Protein AF-A0A934S5J1-F1 (afdb_monomer_lite)

Secondary structure (DSSP, 8-state):
--SSSHHHHHTTSS------EEEEEES--TTTS-----BB-TTS-B-SS-EEEEEEESSSS---S-B------TT-EEEEEETTEEEEEEEEE-SS--B--TTSB-TTSSSB--SSB--EEEEEEETSTT--TT-EEEEEEE-TTS-EEEEE--TT-B---TT-EEE--GGGSSSPPPB---S--BPPP--HHHHHHHHHHHHHHHHTT-

Radius of gyration: 23.08 Å; chains: 1; bounding box: 37×78×77 Å

Structure (mmCIF, N/CA/C/O backbone):
data_AF-A0A934S5J1-F1
#
_entry.id   AF-A0A934S5J1-F1
#
loop_
_atom_site.group_PDB
_atom_site.id
_atom_site.type_symbol
_atom_site.label_atom_id
_atom_site.label_alt_id
_atom_site.label_comp_id
_atom_site.label_asym_id
_atom_site.label_entity_id
_atom_site.label_seq_id
_atom_site.pdbx_PDB_ins_code
_atom_site.Cartn_x
_atom_site.Cartn_y
_atom_site.Cartn_z
_atom_site.occupancy
_atom_site.B_iso_or_equiv
_atom_site.auth_seq_id
_atom_site.auth_comp_id
_atom_site.auth_asym_id
_atom_site.auth_atom_id
_atom_site.pdbx_PDB_model_num
ATOM 1 N N . MET A 1 1 ? -9.359 -23.305 60.247 1.00 50.34 1 MET A N 1
ATOM 2 C CA . MET A 1 1 ? -8.296 -23.053 59.244 1.00 50.34 1 MET A CA 1
ATOM 3 C C . MET A 1 1 ? -8.802 -23.242 57.798 1.00 50.34 1 MET A C 1
ATOM 5 O O . MET A 1 1 ? -8.329 -24.129 57.112 1.00 50.34 1 MET A O 1
ATOM 9 N N . LYS A 1 2 ? -9.766 -22.441 57.306 1.00 51.28 2 LYS A N 1
ATOM 10 C CA . LYS A 1 2 ? -10.304 -22.569 55.920 1.00 51.28 2 LYS A CA 1
ATOM 11 C C . LYS A 1 2 ? -10.431 -21.243 55.140 1.00 51.28 2 LYS A C 1
ATOM 13 O O . LYS A 1 2 ? -10.826 -21.250 53.987 1.00 51.28 2 LYS A O 1
ATOM 18 N N . LYS A 1 3 ? -10.079 -20.099 55.745 1.00 50.88 3 LYS A N 1
ATOM 19 C CA . LYS A 1 3 ? -10.316 -18.755 55.171 1.00 50.88 3 LYS A CA 1
ATOM 20 C C . LYS A 1 3 ? -9.139 -18.154 54.383 1.00 50.88 3 LYS A C 1
ATOM 22 O O . LYS A 1 3 ? -9.300 -17.090 53.808 1.00 50.88 3 LYS A O 1
ATOM 27 N N . LYS A 1 4 ? -7.969 -18.805 54.345 1.00 50.03 4 LYS A N 1
ATOM 28 C CA . LYS A 1 4 ? -6.756 -18.245 53.711 1.00 50.03 4 LYS A CA 1
ATOM 29 C C . LYS A 1 4 ? -6.524 -18.677 52.254 1.00 50.03 4 LYS A C 1
ATOM 31 O O . LYS A 1 4 ? -5.615 -18.155 51.631 1.00 50.03 4 LYS A O 1
ATOM 36 N N . ILE A 1 5 ? -7.335 -19.590 51.711 1.00 53.53 5 ILE A N 1
ATOM 37 C CA . ILE A 1 5 ? -7.133 -20.149 50.357 1.00 53.53 5 ILE A CA 1
ATOM 38 C C . ILE A 1 5 ? -7.831 -19.310 49.269 1.00 53.53 5 ILE A C 1
ATOM 40 O O . ILE A 1 5 ? -7.386 -19.286 48.132 1.00 53.53 5 ILE A O 1
ATOM 44 N N . ILE A 1 6 ? -8.877 -18.549 49.609 1.00 51.78 6 ILE A N 1
ATOM 45 C CA . ILE A 1 6 ? -9.635 -17.764 48.615 1.00 51.78 6 ILE A CA 1
ATOM 46 C C . ILE A 1 6 ? -8.881 -16.486 48.197 1.00 51.78 6 ILE A C 1
ATOM 48 O O . ILE A 1 6 ? -9.048 -16.007 47.082 1.00 51.78 6 ILE A O 1
ATOM 52 N N . LEU A 1 7 ? -7.989 -15.961 49.047 1.00 47.75 7 LEU A N 1
ATOM 53 C CA . LEU A 1 7 ? -7.281 -14.708 48.767 1.00 47.75 7 LEU A CA 1
ATOM 54 C C . LEU A 1 7 ? -6.117 -14.869 47.768 1.00 47.75 7 LEU A C 1
ATOM 56 O O . LEU A 1 7 ? -5.743 -13.891 47.132 1.00 47.75 7 LEU A O 1
ATOM 60 N N . SER A 1 8 ? -5.567 -16.079 47.581 1.00 50.00 8 SER A N 1
ATOM 61 C CA . SER A 1 8 ? -4.487 -16.303 46.603 1.00 50.00 8 SER A CA 1
ATOM 62 C C . SER A 1 8 ? -4.989 -16.572 45.181 1.00 50.00 8 SER A C 1
ATOM 64 O O . SER A 1 8 ? -4.209 -16.436 44.248 1.00 50.00 8 SER A O 1
ATOM 66 N N . LEU A 1 9 ? -6.268 -16.927 44.994 1.00 47.25 9 LEU A N 1
ATOM 67 C CA . LEU A 1 9 ? -6.835 -17.167 43.659 1.00 47.25 9 LEU A CA 1
ATOM 68 C C . LEU A 1 9 ? -7.219 -15.857 42.945 1.00 47.25 9 LEU A C 1
ATOM 70 O O . LEU A 1 9 ? -7.180 -15.785 41.724 1.00 47.25 9 LEU A O 1
ATOM 74 N N . VAL A 1 10 ? -7.547 -14.806 43.704 1.00 50.59 10 VAL A N 1
ATOM 75 C CA . VAL A 1 10 ? -7.923 -13.485 43.161 1.00 50.59 10 VAL A CA 1
ATOM 76 C C . VAL A 1 10 ? -6.692 -12.661 42.753 1.00 50.59 10 VAL A C 1
ATOM 78 O O . VAL A 1 10 ? -6.770 -11.856 41.834 1.00 50.59 10 VAL A O 1
ATOM 81 N N . ALA A 1 11 ? -5.529 -12.905 43.366 1.00 49.88 11 ALA A N 1
ATOM 82 C CA . ALA A 1 11 ? -4.275 -12.231 43.014 1.00 49.88 11 ALA A CA 1
ATOM 83 C C . ALA A 1 11 ? -3.593 -12.790 41.744 1.00 49.88 11 ALA A C 1
ATOM 85 O O . ALA A 1 11 ? -2.650 -12.180 41.253 1.00 49.88 11 ALA A O 1
ATOM 86 N N . ALA A 1 12 ? -4.065 -13.923 41.207 1.00 49.38 12 ALA A N 1
ATOM 87 C CA . ALA A 1 12 ? -3.534 -14.543 39.988 1.00 49.38 12 ALA A CA 1
ATOM 88 C C . ALA A 1 12 ? -4.304 -14.155 38.707 1.00 49.38 12 ALA A C 1
ATOM 90 O O . ALA A 1 12 ? -3.947 -14.601 37.624 1.00 49.38 12 ALA A O 1
ATOM 91 N N . PHE A 1 13 ? -5.349 -13.325 38.820 1.00 52.38 13 PHE A N 1
ATOM 92 C CA . PHE A 1 13 ? -6.134 -12.818 37.682 1.00 52.38 13 PHE A CA 1
ATOM 93 C C . PHE A 1 13 ? -5.631 -11.474 37.126 1.00 52.38 13 PHE A C 1
ATOM 95 O O . PHE A 1 13 ? -6.240 -10.913 36.219 1.00 52.38 13 PHE A O 1
ATOM 102 N N . GLY A 1 14 ? -4.541 -10.929 37.669 1.00 55.97 14 GLY A N 1
ATOM 103 C CA . GLY A 1 14 ? -3.958 -9.679 37.191 1.00 55.97 14 GLY A CA 1
ATOM 104 C C . GLY A 1 14 ? -2.874 -9.946 36.155 1.00 55.97 14 GLY A C 1
ATOM 105 O O . GLY A 1 14 ? -1.939 -10.679 36.454 1.00 55.97 14 GLY A O 1
ATOM 106 N N . PHE A 1 15 ? -2.973 -9.289 34.998 1.00 55.69 15 PHE A N 1
ATOM 107 C CA . PHE A 1 15 ? -1.954 -9.188 33.938 1.00 55.69 15 PHE A CA 1
ATOM 108 C C . PHE A 1 15 ? -1.928 -10.285 32.861 1.00 55.69 15 PHE A C 1
ATOM 110 O O . PHE A 1 15 ? -0.862 -10.630 32.358 1.00 55.69 15 PHE A O 1
ATOM 117 N N . ALA A 1 16 ? -3.089 -10.770 32.414 1.00 56.66 16 ALA A N 1
ATOM 118 C CA . ALA A 1 16 ? -3.178 -11.224 31.025 1.00 56.66 16 ALA A CA 1
ATOM 119 C C . ALA A 1 16 ? -3.209 -9.974 30.127 1.00 56.66 16 ALA A C 1
ATOM 121 O O . ALA A 1 16 ? -4.268 -9.379 29.930 1.00 56.66 16 ALA A O 1
ATOM 122 N N . SER A 1 17 ? -2.045 -9.517 29.663 1.00 63.25 17 SER A N 1
ATOM 123 C CA . SER A 1 17 ? -1.995 -8.549 28.562 1.00 63.25 17 SER A CA 1
ATOM 124 C C . SER A 1 17 ? -2.550 -9.224 27.304 1.00 63.25 17 SER A C 1
ATOM 126 O O . SER A 1 17 ? -2.235 -10.399 27.090 1.00 63.25 17 SER A O 1
ATOM 128 N N . PRO A 1 18 ? -3.364 -8.539 26.480 1.00 63.06 18 PRO A N 1
ATOM 129 C CA . PRO A 1 18 ? -3.721 -9.075 25.174 1.00 63.06 18 PRO A CA 1
ATOM 130 C C . PRO A 1 18 ? -2.425 -9.301 24.386 1.00 63.06 18 PRO A C 1
ATOM 132 O O . PRO A 1 18 ? -1.618 -8.386 24.234 1.00 63.06 18 PRO A O 1
ATOM 135 N N . ALA A 1 19 ? -2.188 -10.543 23.967 1.00 68.50 19 ALA A N 1
ATOM 136 C CA . ALA A 1 19 ? -1.150 -10.841 22.996 1.00 68.50 19 ALA A CA 1
ATOM 137 C C . ALA A 1 19 ? -1.737 -10.497 21.628 1.00 68.50 19 ALA A C 1
ATOM 139 O O . ALA A 1 19 ? -2.669 -11.164 21.183 1.00 68.50 19 ALA A O 1
ATOM 140 N N . PHE A 1 20 ? -1.241 -9.426 21.016 1.00 77.69 20 PHE A N 1
ATOM 141 C CA . PHE A 1 20 ? -1.563 -9.127 19.630 1.00 77.69 20 PHE A CA 1
ATOM 142 C C . PHE A 1 20 ? -0.731 -10.037 18.738 1.00 77.69 20 PHE A C 1
ATOM 144 O O . PHE A 1 20 ? 0.457 -10.258 18.992 1.00 77.69 20 PHE A O 1
ATOM 151 N N . ALA A 1 21 ? -1.378 -10.608 17.734 1.00 83.44 21 ALA A N 1
ATOM 152 C CA . ALA A 1 21 ? -0.682 -11.368 16.720 1.00 83.44 21 ALA A CA 1
ATOM 153 C C . ALA A 1 21 ? -0.146 -10.415 15.662 1.00 83.44 21 ALA A C 1
ATOM 155 O O . ALA A 1 21 ? -0.826 -9.461 15.298 1.00 83.44 21 ALA A O 1
ATOM 156 N N . THR A 1 22 ? 1.040 -10.705 15.143 1.00 88.94 22 THR A N 1
ATOM 157 C CA . THR A 1 22 ? 1.545 -10.043 13.946 1.00 88.94 22 THR A CA 1
ATOM 158 C C . THR A 1 22 ? 1.461 -10.976 12.747 1.00 88.94 22 THR A C 1
ATOM 160 O O . THR A 1 22 ? 1.528 -12.204 12.890 1.00 88.94 22 THR A O 1
ATOM 163 N N . VAL A 1 23 ? 1.288 -10.394 11.564 1.00 92.00 23 VAL A N 1
ATOM 164 C CA . VAL A 1 23 ? 1.343 -11.101 10.282 1.00 92.00 23 VAL A CA 1
ATOM 165 C C . VAL A 1 23 ? 2.337 -10.426 9.350 1.00 92.00 23 VAL A C 1
ATOM 167 O O . VAL A 1 23 ? 2.586 -9.223 9.441 1.00 92.00 23 VAL A O 1
ATOM 170 N N . THR A 1 24 ? 2.899 -11.224 8.448 1.00 92.19 24 THR A N 1
ATOM 171 C CA . THR A 1 24 ? 3.760 -10.730 7.374 1.00 92.19 24 THR A CA 1
ATOM 172 C C . THR A 1 24 ? 3.064 -10.967 6.045 1.00 92.19 24 THR A C 1
ATOM 174 O O . THR A 1 24 ? 2.689 -12.100 5.737 1.00 92.19 24 THR A O 1
ATOM 177 N N . LEU A 1 25 ? 2.905 -9.904 5.262 1.00 92.56 25 LEU A N 1
ATOM 178 C CA . LEU A 1 25 ? 2.374 -9.947 3.904 1.00 92.56 25 LEU A CA 1
ATOM 179 C C . LEU A 1 25 ? 3.551 -9.799 2.943 1.00 92.56 25 LEU A C 1
ATOM 181 O O . LEU A 1 25 ? 4.171 -8.738 2.908 1.00 92.56 25 LEU A O 1
ATOM 185 N N . ASN A 1 26 ? 3.875 -10.840 2.184 1.00 90.00 26 ASN A N 1
ATOM 186 C CA . ASN A 1 26 ? 4.932 -10.784 1.180 1.00 90.00 26 ASN A CA 1
ATOM 187 C C . ASN A 1 26 ? 4.313 -10.504 -0.188 1.00 90.00 26 ASN A C 1
ATOM 189 O O . ASN A 1 26 ? 3.443 -11.242 -0.638 1.00 90.00 26 ASN A O 1
ATOM 193 N N . PHE A 1 27 ? 4.791 -9.471 -0.867 1.00 87.06 27 PHE A N 1
ATOM 194 C CA . PHE A 1 27 ? 4.461 -9.189 -2.266 1.00 87.06 27 PHE A CA 1
ATOM 195 C C . PHE A 1 27 ? 5.579 -9.647 -3.202 1.00 87.06 27 PHE A C 1
ATOM 197 O O . PHE A 1 27 ? 5.332 -9.896 -4.379 1.00 87.06 27 PHE A O 1
ATOM 204 N N . ASN A 1 28 ? 6.798 -9.810 -2.676 1.00 78.19 28 ASN A N 1
ATOM 205 C CA . ASN A 1 28 ? 7.902 -10.426 -3.387 1.00 78.19 28 ASN A CA 1
ATOM 206 C C . ASN A 1 28 ? 8.256 -11.807 -2.814 1.00 78.19 28 ASN A C 1
ATOM 208 O O . ASN A 1 28 ? 8.704 -11.948 -1.678 1.00 78.19 28 ASN A O 1
ATOM 212 N N . ASN A 1 29 ? 8.135 -12.851 -3.628 1.00 70.31 29 ASN A N 1
ATOM 213 C CA . ASN A 1 29 ? 8.699 -14.155 -3.308 1.00 70.31 29 ASN A CA 1
ATOM 214 C C . ASN A 1 29 ? 9.825 -14.480 -4.293 1.00 70.31 29 ASN A C 1
ATOM 216 O O . ASN A 1 29 ? 9.636 -15.137 -5.316 1.00 70.31 29 ASN A O 1
ATOM 220 N N . ALA A 1 30 ? 11.040 -14.046 -3.944 1.00 53.16 30 ALA A N 1
ATOM 221 C CA . ALA A 1 30 ? 12.235 -14.193 -4.778 1.00 53.16 30 ALA A CA 1
ATOM 222 C C . ALA A 1 30 ? 12.579 -15.653 -5.155 1.00 53.16 30 ALA A C 1
ATOM 224 O O . ALA A 1 30 ? 13.350 -15.875 -6.087 1.00 53.16 30 ALA A O 1
ATOM 225 N N . PHE A 1 31 ? 12.029 -16.654 -4.452 1.00 50.53 31 PHE A N 1
ATOM 226 C CA . PHE A 1 31 ? 12.234 -18.078 -4.748 1.00 50.53 31 PHE A CA 1
ATOM 227 C C . PHE A 1 31 ? 11.030 -18.751 -5.432 1.00 50.53 31 PHE A C 1
ATOM 229 O O . PHE A 1 31 ? 11.179 -19.875 -5.916 1.00 50.53 31 PHE A O 1
ATOM 236 N N . ALA A 1 32 ? 9.874 -18.081 -5.496 1.00 55.34 32 ALA A N 1
ATOM 237 C CA . ALA A 1 32 ? 8.678 -18.517 -6.229 1.00 55.34 32 ALA A CA 1
ATOM 238 C C . ALA A 1 32 ? 8.391 -17.677 -7.486 1.00 55.34 32 ALA A C 1
ATOM 240 O O . ALA A 1 32 ? 7.503 -18.023 -8.260 1.00 55.34 32 ALA A O 1
ATOM 241 N N . GLY A 1 33 ? 9.215 -16.662 -7.748 1.00 51.28 33 GLY A N 1
ATOM 242 C CA . GLY A 1 33 ? 9.284 -15.963 -9.023 1.00 51.28 33 GLY A CA 1
ATOM 243 C C . GLY A 1 33 ? 8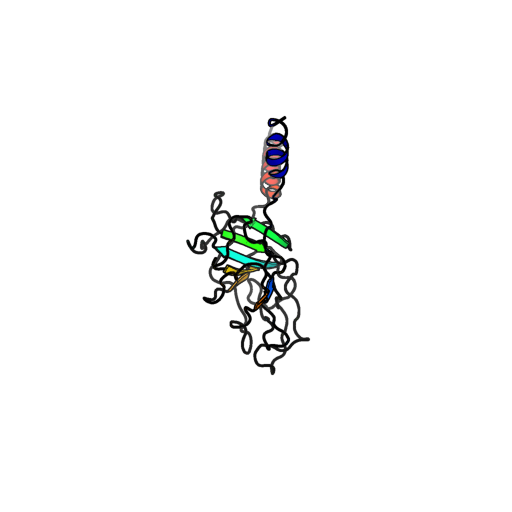.770 -14.544 -8.956 1.00 51.28 33 GLY A C 1
ATOM 244 O O . GLY A 1 33 ? 9.286 -13.725 -9.677 1.00 51.28 33 GLY A O 1
ATOM 245 N N . GLY A 1 34 ? 7.809 -14.174 -8.119 1.00 60.09 34 GLY A N 1
ATOM 246 C CA . GLY A 1 34 ? 7.279 -12.808 -8.171 1.00 60.09 34 GLY A CA 1
ATOM 247 C C . GLY A 1 34 ? 8.203 -11.803 -7.487 1.00 60.09 34 GLY A C 1
ATOM 248 O O . GLY A 1 34 ? 8.303 -11.821 -6.263 1.00 60.09 34 GLY A O 1
ATOM 249 N N . VAL A 1 35 ? 8.830 -10.884 -8.226 1.00 73.44 35 VAL A N 1
ATOM 250 C CA . VAL A 1 35 ? 9.110 -9.546 -7.684 1.00 73.44 35 VAL A CA 1
ATOM 251 C C . VAL A 1 35 ? 8.141 -8.561 -8.293 1.00 73.44 35 VAL A C 1
ATOM 253 O O . VAL A 1 35 ? 7.951 -8.528 -9.504 1.00 73.44 35 VAL A O 1
ATOM 256 N N . THR A 1 36 ? 7.524 -7.763 -7.435 1.00 83.75 36 THR A N 1
ATOM 257 C CA . THR A 1 36 ? 6.717 -6.631 -7.876 1.00 83.75 36 THR A CA 1
ATOM 258 C C . THR A 1 36 ? 7.643 -5.543 -8.402 1.00 83.75 36 THR A C 1
ATOM 260 O O . THR A 1 36 ? 8.671 -5.268 -7.773 1.00 83.75 36 THR A O 1
ATOM 263 N N . SER A 1 37 ? 7.275 -4.903 -9.500 1.00 88.19 37 SER A N 1
ATOM 264 C CA . SER A 1 37 ? 8.024 -3.798 -10.090 1.00 88.19 37 SER A CA 1
ATOM 265 C C . SER A 1 37 ? 7.049 -2.819 -10.756 1.00 88.19 37 SER A C 1
ATOM 267 O O . SER A 1 37 ? 5.828 -2.948 -10.653 1.00 88.19 37 SER A O 1
ATOM 269 N N . ASN A 1 38 ? 7.561 -1.795 -11.437 1.00 90.25 38 ASN A N 1
ATOM 270 C CA . ASN A 1 38 ? 6.762 -0.952 -12.327 1.00 90.25 38 ASN A CA 1
ATOM 271 C C . ASN A 1 38 ? 5.652 -0.126 -11.644 1.00 90.25 38 ASN A C 1
ATOM 273 O O . ASN A 1 38 ? 4.708 0.327 -12.307 1.00 90.25 38 ASN A O 1
ATOM 277 N N . PHE A 1 39 ? 5.783 0.147 -10.340 1.00 91.44 39 PHE A N 1
ATOM 278 C CA . PHE A 1 39 ? 4.973 1.162 -9.667 1.00 91.44 39 PHE A CA 1
ATOM 279 C C . PHE A 1 39 ? 5.410 2.544 -10.159 1.00 91.44 39 PHE A C 1
ATOM 281 O O . PHE A 1 39 ? 6.577 2.931 -10.048 1.00 91.44 39 PHE A O 1
ATOM 288 N N . ALA A 1 40 ? 4.464 3.275 -10.745 1.00 91.94 40 ALA A N 1
ATOM 289 C CA . ALA A 1 40 ? 4.714 4.569 -11.356 1.00 91.94 40 ALA A CA 1
ATOM 290 C C . ALA A 1 40 ? 4.164 5.728 -10.527 1.00 91.94 40 ALA A C 1
ATOM 292 O O . ALA A 1 40 ? 3.192 5.579 -9.788 1.00 91.94 40 ALA A O 1
ATOM 293 N N . ASP A 1 41 ? 4.784 6.894 -10.679 1.00 90.88 41 ASP A N 1
ATOM 294 C CA . ASP A 1 41 ? 4.298 8.148 -10.113 1.00 90.88 41 ASP A CA 1
ATOM 295 C C . ASP A 1 41 ? 2.973 8.602 -10.766 1.00 90.88 41 ASP A C 1
ATOM 297 O O . ASP A 1 41 ? 2.462 7.997 -11.716 1.00 90.88 41 ASP A O 1
ATOM 301 N N . ALA A 1 42 ? 2.412 9.716 -10.285 1.00 86.19 42 ALA A N 1
ATOM 302 C CA . ALA A 1 42 ? 1.173 10.279 -10.822 1.00 86.19 42 ALA A CA 1
ATOM 303 C C . ALA A 1 42 ? 1.269 10.704 -12.307 1.00 86.19 42 ALA A C 1
ATOM 305 O O . ALA A 1 42 ? 0.241 10.910 -12.957 1.00 86.19 42 ALA A O 1
ATOM 306 N N . SER A 1 43 ? 2.481 10.819 -12.867 1.00 87.31 43 SER A N 1
ATOM 307 C CA . SER A 1 43 ? 2.721 11.087 -14.290 1.00 87.31 43 SER A CA 1
ATOM 308 C C . SER A 1 43 ? 2.802 9.816 -15.148 1.00 87.31 43 SER A C 1
ATOM 310 O O . SER A 1 43 ? 2.857 9.909 -16.376 1.00 87.31 43 SER A O 1
ATOM 312 N N . GLY A 1 44 ? 2.776 8.634 -14.525 1.00 87.75 44 GLY A N 1
ATOM 313 C CA . GLY A 1 44 ? 2.948 7.346 -15.191 1.00 87.75 44 GLY A CA 1
ATOM 314 C C . GLY A 1 44 ? 4.412 6.964 -15.419 1.00 87.75 44 GLY A C 1
ATOM 315 O O . GLY A 1 44 ? 4.683 6.069 -16.219 1.00 87.75 44 GLY A O 1
ATOM 316 N N . THR A 1 45 ? 5.353 7.612 -14.727 1.00 91.00 45 THR A N 1
ATOM 317 C CA . THR A 1 45 ? 6.779 7.275 -14.787 1.00 91.00 45 THR A CA 1
ATOM 318 C C . THR A 1 45 ? 7.141 6.323 -13.650 1.00 91.00 45 THR A C 1
ATOM 320 O O . THR A 1 45 ? 6.998 6.660 -12.474 1.00 91.00 45 THR A O 1
ATOM 323 N N . VAL A 1 46 ? 7.623 5.124 -13.991 1.00 92.56 46 VAL A N 1
ATOM 324 C CA . VAL A 1 46 ? 8.142 4.157 -13.009 1.00 92.56 46 VAL A CA 1
ATOM 325 C C . VAL A 1 46 ? 9.299 4.785 -12.231 1.00 92.56 46 VAL A C 1
ATOM 327 O O . VAL A 1 46 ? 10.209 5.352 -12.838 1.00 92.56 46 VAL A O 1
ATOM 330 N N . SER A 1 47 ? 9.251 4.723 -10.898 1.00 91.50 47 SER A N 1
ATOM 331 C CA . SER A 1 47 ? 10.264 5.357 -10.049 1.00 91.50 47 SER A CA 1
ATOM 332 C C . SER A 1 47 ? 10.426 4.693 -8.680 1.00 91.50 47 SER A C 1
ATOM 334 O O . SER A 1 47 ? 9.516 4.072 -8.129 1.00 91.50 47 SER A O 1
ATOM 336 N N . ASN A 1 48 ? 11.626 4.853 -8.120 1.00 93.56 48 ASN A N 1
ATOM 337 C CA . ASN A 1 48 ? 11.950 4.473 -6.747 1.00 93.56 48 ASN A CA 1
ATOM 338 C C . ASN A 1 48 ? 11.705 5.628 -5.774 1.00 93.56 48 ASN A C 1
ATOM 340 O O . ASN A 1 48 ? 11.655 6.793 -6.169 1.00 93.56 48 ASN A O 1
ATOM 344 N N . GLY A 1 49 ? 11.655 5.309 -4.481 1.00 94.25 49 GLY A N 1
ATOM 345 C CA . GLY A 1 49 ? 11.485 6.297 -3.419 1.00 94.25 49 GLY A CA 1
ATOM 346 C C . GLY A 1 49 ? 10.039 6.751 -3.226 1.00 94.25 49 GLY A C 1
ATOM 347 O O . GLY A 1 49 ? 9.810 7.755 -2.555 1.00 94.25 49 GLY A O 1
ATOM 348 N N . LEU A 1 50 ? 9.075 6.026 -3.793 1.00 94.25 50 LEU A N 1
ATOM 349 C CA . LEU A 1 50 ? 7.656 6.272 -3.580 1.00 94.25 50 LEU A CA 1
ATOM 350 C C . LEU A 1 50 ? 7.243 5.719 -2.215 1.00 94.25 50 LEU A C 1
ATOM 352 O O . LEU A 1 50 ? 7.653 4.618 -1.833 1.00 94.25 50 LEU A O 1
ATOM 356 N N . TYR A 1 51 ? 6.409 6.464 -1.491 1.00 95.62 51 TYR A N 1
ATOM 357 C CA . TYR A 1 51 ? 5.739 5.912 -0.316 1.00 95.62 51 TYR A CA 1
ATOM 358 C C . TYR A 1 51 ? 4.716 4.886 -0.777 1.00 95.62 51 TYR A C 1
ATOM 360 O O . TYR A 1 51 ? 3.983 5.123 -1.735 1.00 95.62 51 TYR A O 1
ATOM 368 N N . TRP A 1 52 ? 4.630 3.764 -0.076 1.00 95.44 52 TRP A N 1
ATOM 369 C CA . TRP A 1 52 ? 3.644 2.737 -0.370 1.00 95.44 52 TRP A CA 1
ATOM 370 C C . TRP A 1 52 ? 3.167 2.062 0.911 1.00 95.44 52 TRP A C 1
ATOM 372 O O . TRP A 1 52 ? 3.773 2.188 1.977 1.00 95.44 52 TRP A O 1
ATOM 382 N N . GLY A 1 53 ? 2.049 1.365 0.808 1.00 96.31 53 GLY A N 1
ATOM 383 C CA . GLY A 1 53 ? 1.452 0.642 1.912 1.00 96.31 53 GLY A CA 1
ATOM 384 C C . GLY A 1 53 ? 0.204 -0.099 1.474 1.00 96.31 53 GLY A C 1
ATOM 385 O O . GLY A 1 53 ? -0.029 -0.298 0.279 1.00 96.31 53 GLY A O 1
ATOM 386 N N . ILE A 1 54 ? -0.621 -0.466 2.445 1.00 97.00 54 ILE A N 1
ATOM 387 C CA . ILE A 1 54 ? -1.940 -1.046 2.202 1.00 97.00 54 ILE A CA 1
ATOM 388 C C . ILE A 1 54 ? -3.029 -0.219 2.870 1.00 97.00 54 ILE A C 1
ATOM 390 O O . ILE A 1 54 ? -2.824 0.351 3.937 1.00 97.00 54 ILE A O 1
ATOM 394 N N . ILE A 1 55 ? -4.204 -0.189 2.253 1.00 96.94 55 ILE A N 1
ATOM 395 C CA . ILE A 1 55 ? -5.439 0.253 2.896 1.00 96.94 55 ILE A CA 1
ATOM 396 C C . ILE A 1 55 ? -6.246 -0.994 3.229 1.00 96.94 55 ILE A C 1
ATOM 398 O O . ILE A 1 55 ? -6.533 -1.781 2.331 1.00 96.94 55 ILE A O 1
ATOM 402 N N . ILE A 1 56 ? -6.592 -1.161 4.499 1.00 97.56 56 ILE A N 1
ATOM 403 C CA . ILE A 1 56 ? -7.375 -2.278 5.026 1.00 97.56 56 ILE A CA 1
ATOM 404 C C . ILE A 1 56 ? -8.802 -1.790 5.272 1.00 97.56 56 ILE A C 1
ATOM 406 O O . ILE A 1 56 ? -8.996 -0.785 5.955 1.00 97.56 56 ILE A O 1
ATOM 410 N N . ASP A 1 57 ? -9.779 -2.512 4.734 1.00 96.75 57 ASP A N 1
ATOM 411 C CA . ASP A 1 57 ? -11.207 -2.324 4.993 1.00 96.75 57 ASP A CA 1
ATOM 412 C C . ASP A 1 57 ? -11.644 -3.247 6.136 1.00 96.75 57 ASP A C 1
ATOM 414 O O . ASP A 1 57 ? -11.832 -4.449 5.939 1.00 96.75 57 ASP A O 1
ATOM 418 N N . THR A 1 58 ? -11.768 -2.676 7.337 1.00 96.50 58 THR A N 1
ATOM 419 C CA . THR A 1 58 ? -11.992 -3.443 8.579 1.00 96.50 58 THR A CA 1
ATOM 420 C C . THR A 1 58 ? -13.456 -3.795 8.847 1.00 96.50 58 THR A C 1
ATOM 422 O O . THR A 1 58 ? -13.752 -4.563 9.762 1.00 96.50 58 THR A O 1
ATOM 425 N N . ASP A 1 59 ? -14.404 -3.238 8.085 1.00 94.38 59 ASP A N 1
ATOM 426 C CA . ASP A 1 59 ? -15.836 -3.519 8.254 1.00 94.38 59 ASP A CA 1
ATOM 427 C C . ASP A 1 59 ? -16.519 -4.069 6.994 1.00 94.38 59 ASP A C 1
ATOM 429 O O . ASP A 1 59 ? -17.712 -4.391 7.028 1.00 94.38 59 ASP A O 1
ATOM 433 N N . GLY A 1 60 ? -15.766 -4.226 5.902 1.00 91.75 60 GLY A N 1
ATOM 434 C CA . GLY A 1 60 ? -16.255 -4.747 4.629 1.00 91.75 60 GLY A CA 1
ATOM 435 C C . GLY A 1 60 ? -17.158 -3.761 3.886 1.00 91.75 60 GLY A C 1
ATOM 436 O O . GLY A 1 60 ? -17.975 -4.180 3.059 1.00 91.75 60 GLY A O 1
ATOM 437 N N . SER A 1 61 ? -17.084 -2.466 4.211 1.00 91.38 61 SER A N 1
ATOM 438 C CA . SER A 1 61 ? -17.898 -1.423 3.573 1.00 91.38 61 SER A CA 1
ATOM 439 C C . SER A 1 61 ? -17.340 -0.961 2.222 1.00 91.38 61 SER A C 1
ATOM 441 O O . SER A 1 61 ? -18.041 -0.288 1.456 1.00 91.38 61 SER A O 1
ATOM 443 N N . GLY A 1 62 ? -16.120 -1.380 1.896 1.00 91.19 62 GLY A N 1
ATOM 444 C CA . GLY A 1 62 ? -15.350 -0.974 0.737 1.00 91.19 62 GLY A CA 1
ATOM 445 C C . GLY A 1 62 ? -14.552 0.310 0.971 1.00 91.19 62 GLY A C 1
ATOM 446 O O . GLY A 1 62 ? -14.750 1.070 1.920 1.00 91.19 62 GLY A O 1
ATOM 447 N N . LEU A 1 63 ? -13.648 0.592 0.033 1.00 92.31 63 LEU A N 1
ATOM 448 C CA . LEU A 1 63 ? -12.854 1.815 0.064 1.00 92.31 63 LEU A CA 1
ATOM 449 C C . LEU A 1 63 ? -13.688 3.023 -0.379 1.00 92.31 63 LEU A C 1
ATOM 451 O O . LEU A 1 63 ? -14.381 2.985 -1.400 1.00 92.31 63 LEU A O 1
ATOM 455 N N . SER A 1 64 ? -13.565 4.133 0.350 1.00 90.69 64 SER A N 1
ATOM 456 C CA . SER A 1 64 ? -14.079 5.426 -0.109 1.00 90.69 64 SER A CA 1
ATOM 457 C C . SER A 1 64 ? -13.306 5.881 -1.341 1.00 90.69 64 SER A C 1
ATOM 459 O O . SER A 1 64 ? -12.088 5.771 -1.371 1.00 90.69 64 SER A O 1
ATOM 461 N N . THR A 1 65 ? -13.974 6.496 -2.317 1.00 88.12 65 THR A N 1
ATOM 462 C CA . THR A 1 65 ? -13.299 7.109 -3.475 1.00 88.12 65 THR A CA 1
ATOM 463 C C . THR A 1 65 ? -12.438 8.314 -3.095 1.00 88.12 65 THR A C 1
ATOM 465 O O . THR A 1 65 ? -11.653 8.802 -3.909 1.00 88.12 65 THR A O 1
ATOM 468 N N . THR A 1 66 ? -12.623 8.862 -1.892 1.00 91.00 66 THR A N 1
ATOM 469 C CA . THR A 1 66 ? -11.906 10.049 -1.427 1.00 91.00 66 THR A CA 1
ATOM 470 C C . THR A 1 66 ? -11.638 9.986 0.071 1.00 91.00 66 THR A C 1
ATOM 472 O O . THR A 1 66 ? -12.556 9.781 0.871 1.00 91.00 66 THR A O 1
ATOM 475 N N . TYR A 1 67 ? -10.385 10.234 0.435 1.00 93.94 67 TYR A N 1
ATOM 476 C CA . TYR A 1 67 ? -9.934 10.411 1.810 1.00 93.94 67 TYR A CA 1
ATOM 477 C C . TYR A 1 67 ? -9.391 11.820 2.012 1.00 93.94 67 TYR A C 1
ATOM 479 O O . TYR A 1 67 ? -8.973 12.490 1.063 1.00 93.94 67 TYR A O 1
ATOM 487 N N . ASP A 1 68 ? -9.401 12.279 3.256 1.00 92.88 68 ASP A N 1
ATOM 488 C CA . ASP A 1 68 ? -8.660 13.472 3.634 1.00 92.88 68 ASP A CA 1
ATOM 489 C C . ASP A 1 68 ? -7.153 13.221 3.471 1.00 92.88 68 ASP A C 1
ATOM 491 O O . ASP A 1 68 ? -6.683 12.089 3.347 1.00 92.88 68 ASP A O 1
ATOM 495 N N . SER A 1 69 ? -6.387 14.303 3.444 1.00 91.50 69 SER A N 1
ATOM 496 C CA . SER A 1 69 ? -4.932 14.250 3.371 1.00 91.50 69 SER A CA 1
ATOM 497 C C . SER A 1 69 ? -4.315 13.496 4.551 1.00 91.50 69 SER A C 1
ATOM 499 O O . SER A 1 69 ? -4.748 13.694 5.689 1.00 91.50 69 SER A O 1
ATOM 501 N N . VAL A 1 70 ? -3.250 12.736 4.298 1.00 91.44 70 VAL A N 1
ATOM 502 C CA . VAL A 1 70 ? -2.490 12.014 5.327 1.00 91.44 70 VAL A CA 1
ATOM 503 C C . VAL A 1 70 ? -1.022 12.427 5.273 1.00 91.44 70 VAL A C 1
ATOM 505 O O . VAL A 1 70 ? -0.457 12.562 4.190 1.00 91.44 70 VAL A O 1
ATOM 508 N N . ASP A 1 71 ? -0.402 12.602 6.439 1.00 91.31 71 ASP A N 1
ATOM 509 C CA . ASP A 1 71 ? 1.044 12.789 6.538 1.00 91.31 71 ASP A CA 1
ATOM 510 C C . ASP A 1 71 ? 1.751 11.452 6.276 1.00 91.31 71 ASP A C 1
ATOM 512 O O . ASP A 1 71 ? 1.581 10.484 7.021 1.00 91.31 71 ASP A O 1
ATOM 516 N N . LEU A 1 72 ? 2.557 11.392 5.217 1.00 93.44 72 LEU A N 1
ATOM 517 C CA . LEU A 1 72 ? 3.254 10.170 4.827 1.00 93.44 72 LEU A CA 1
ATOM 518 C C . LEU A 1 72 ? 4.531 10.001 5.648 1.00 93.44 72 LEU A C 1
ATOM 520 O O . LEU A 1 72 ? 5.500 10.741 5.489 1.00 93.44 72 LEU A O 1
ATOM 524 N N . THR A 1 73 ? 4.524 9.018 6.544 1.00 94.50 73 THR A N 1
ATOM 525 C CA . THR A 1 73 ? 5.694 8.596 7.317 1.00 94.50 73 THR A CA 1
ATOM 526 C C . THR A 1 73 ? 5.825 7.085 7.199 1.00 94.50 73 THR A C 1
ATOM 528 O O . THR A 1 73 ? 4.878 6.359 7.472 1.00 94.50 73 THR A O 1
ATOM 531 N N . ALA A 1 74 ? 6.985 6.595 6.770 1.00 93.50 74 ALA A N 1
ATOM 532 C CA . ALA A 1 74 ? 7.195 5.160 6.607 1.00 93.50 74 ALA A CA 1
ATOM 533 C C . ALA A 1 74 ? 7.014 4.416 7.946 1.00 93.50 74 ALA A C 1
ATOM 535 O O . ALA A 1 74 ? 7.473 4.888 8.990 1.00 93.50 74 ALA A O 1
ATOM 536 N N . GLY A 1 75 ? 6.354 3.258 7.907 1.00 92.75 75 GLY A N 1
ATOM 537 C CA . GLY A 1 75 ? 6.110 2.406 9.073 1.00 92.75 75 GLY A CA 1
ATOM 538 C C . GLY A 1 75 ? 5.028 2.914 10.029 1.00 92.75 75 GLY A C 1
ATOM 539 O O . GLY A 1 75 ? 5.042 2.531 11.198 1.00 92.75 75 GLY A O 1
ATOM 540 N N . THR A 1 76 ? 4.133 3.805 9.589 1.00 93.81 76 THR A N 1
ATOM 541 C CA . THR A 1 76 ? 3.016 4.289 10.414 1.00 93.81 76 THR A CA 1
ATOM 542 C C . THR A 1 76 ? 1.674 3.708 9.994 1.00 93.81 76 THR A C 1
ATOM 544 O O . THR A 1 76 ? 1.444 3.368 8.835 1.00 93.81 76 THR A O 1
ATOM 547 N N . GLU A 1 77 ? 0.756 3.658 10.957 1.00 95.25 77 GLU A N 1
ATOM 548 C CA . GLU A 1 77 ? -0.637 3.274 10.752 1.00 95.25 77 GLU A CA 1
ATOM 549 C C . GLU A 1 77 ? -1.549 4.475 11.018 1.00 95.25 77 GLU A C 1
ATOM 551 O O . GLU A 1 77 ? -1.362 5.215 11.990 1.00 95.25 77 GLU A O 1
ATOM 556 N N . VAL A 1 78 ? -2.529 4.697 10.143 1.00 94.94 78 VAL A N 1
ATOM 557 C CA . VAL A 1 78 ? -3.424 5.856 10.193 1.00 94.94 78 VAL A CA 1
ATOM 558 C C . VAL A 1 78 ? -4.853 5.425 9.888 1.00 94.94 78 VAL A C 1
ATOM 560 O O . VAL A 1 78 ? -5.138 4.886 8.821 1.00 94.94 78 VAL A O 1
ATOM 563 N N . VAL A 1 79 ? -5.782 5.729 10.796 1.00 96.44 79 VAL A N 1
ATOM 564 C CA . VAL A 1 79 ? -7.220 5.627 10.504 1.00 96.44 79 VAL A CA 1
ATOM 565 C C . VAL A 1 79 ? -7.587 6.724 9.512 1.00 96.44 79 VAL A C 1
ATOM 567 O O . VAL A 1 79 ? -7.443 7.913 9.810 1.00 96.44 79 VAL A O 1
ATOM 570 N N . LEU A 1 80 ? -8.064 6.330 8.336 1.00 96.25 80 LEU A N 1
ATOM 571 C CA . LEU A 1 80 ? -8.412 7.267 7.280 1.00 96.25 80 LEU A CA 1
ATOM 572 C C . LEU A 1 80 ? -9.678 8.039 7.641 1.00 96.25 80 LEU A C 1
ATOM 574 O O . LEU A 1 80 ? -10.619 7.490 8.220 1.00 96.25 80 LEU A O 1
ATOM 578 N N . THR A 1 81 ? -9.724 9.312 7.265 1.00 96.44 81 THR A N 1
ATOM 579 C CA . THR A 1 81 ? -10.889 10.175 7.475 1.00 96.44 81 THR A CA 1
ATOM 580 C C . THR A 1 81 ? -11.468 10.648 6.145 1.00 96.44 81 THR A C 1
ATOM 582 O O . THR A 1 81 ? -10.775 10.710 5.130 1.00 96.44 81 THR A O 1
ATOM 585 N N . THR A 1 82 ? -12.751 11.004 6.148 1.00 94.44 82 THR A N 1
ATOM 586 C CA . THR A 1 82 ? -13.409 11.704 5.040 1.00 94.44 82 THR A CA 1
ATOM 587 C C . THR A 1 82 ? -14.184 12.889 5.607 1.00 94.44 82 THR A C 1
ATOM 589 O O . THR A 1 82 ? -15.081 12.720 6.437 1.00 94.44 82 THR A O 1
ATOM 592 N N . GLY A 1 83 ? -13.838 14.107 5.188 1.00 92.56 83 GLY A N 1
ATOM 593 C CA . GLY A 1 83 ? -14.457 15.328 5.707 1.00 92.56 83 GLY A CA 1
ATOM 594 C C . GLY A 1 83 ? -14.248 15.515 7.215 1.00 92.56 83 GLY A C 1
ATOM 595 O O . GLY A 1 83 ? -15.132 16.034 7.898 1.00 92.56 83 GLY A O 1
ATOM 596 N N . GLY A 1 84 ? -13.120 15.043 7.749 1.00 91.62 84 GLY A N 1
ATOM 597 C CA . GLY A 1 84 ? -12.772 15.071 9.170 1.00 91.62 84 GLY A CA 1
ATOM 598 C C . GLY A 1 84 ? -13.456 14.001 10.025 1.00 91.62 84 GLY A C 1
ATOM 599 O O . GLY A 1 84 ? -13.292 14.005 11.244 1.00 91.62 84 GLY A O 1
ATOM 600 N N . THR A 1 85 ? -14.227 13.093 9.421 1.00 93.88 85 THR A N 1
ATOM 601 C CA . THR A 1 85 ? -14.864 11.972 10.127 1.00 93.88 85 THR A CA 1
ATOM 602 C C . THR A 1 85 ? -14.056 10.702 9.909 1.00 93.88 85 THR A C 1
ATOM 604 O O . THR A 1 85 ? -13.766 10.361 8.765 1.00 93.88 85 THR A O 1
ATOM 607 N N . ALA A 1 86 ? -13.704 10.005 10.992 1.00 94.81 86 ALA A N 1
ATOM 608 C CA . ALA A 1 86 ? -13.027 8.714 10.918 1.00 94.81 86 ALA A CA 1
ATOM 609 C C . ALA A 1 86 ? -13.864 7.697 10.137 1.00 94.81 86 ALA A C 1
ATOM 611 O O . ALA A 1 86 ? -15.068 7.558 10.364 1.00 94.81 86 ALA A O 1
ATOM 612 N N . THR A 1 87 ? -13.200 7.005 9.220 1.00 95.81 87 THR A N 1
ATOM 613 C CA . THR A 1 87 ? -13.729 5.838 8.520 1.00 95.81 87 THR A CA 1
ATOM 614 C C . THR A 1 87 ? -13.298 4.564 9.249 1.00 95.81 87 THR A C 1
ATOM 616 O O . THR A 1 87 ? -12.588 4.615 10.254 1.00 95.81 87 THR A O 1
ATOM 619 N N . THR A 1 88 ? -13.736 3.420 8.741 1.00 94.94 88 THR A N 1
ATOM 620 C CA . THR A 1 88 ? -13.284 2.082 9.145 1.00 94.94 88 THR A CA 1
ATOM 621 C C . THR A 1 88 ? -12.062 1.614 8.353 1.00 94.94 88 THR A C 1
ATOM 623 O O . THR A 1 88 ? -11.538 0.534 8.606 1.00 94.94 88 THR A O 1
ATOM 626 N N . ASN A 1 89 ? -11.573 2.423 7.411 1.00 96.88 89 ASN A N 1
ATOM 627 C CA . ASN A 1 89 ? -10.414 2.085 6.602 1.00 96.88 89 ASN A CA 1
ATOM 628 C C . ASN A 1 89 ? -9.123 2.527 7.300 1.00 96.88 89 ASN A C 1
ATOM 630 O O . ASN A 1 89 ? -9.018 3.661 7.779 1.00 96.88 89 ASN A O 1
ATOM 634 N N . VAL A 1 90 ? -8.125 1.647 7.327 1.00 97.31 90 VAL A N 1
ATOM 635 C CA . VAL A 1 90 ? -6.821 1.902 7.952 1.00 97.31 90 VAL A CA 1
ATOM 636 C C . VAL A 1 90 ? -5.734 1.862 6.889 1.00 97.31 90 VAL A C 1
ATOM 638 O O . VAL A 1 90 ? -5.614 0.881 6.163 1.00 97.31 90 VAL A O 1
ATOM 641 N N . LEU A 1 91 ? -4.938 2.923 6.793 1.00 96.88 91 LEU A N 1
ATOM 642 C CA . LEU A 1 91 ? -3.721 2.950 5.991 1.00 96.88 91 LEU A CA 1
ATOM 643 C C . LEU A 1 91 ? -2.550 2.467 6.843 1.00 96.88 91 LEU A C 1
ATOM 645 O O . LEU A 1 91 ? -2.257 3.067 7.872 1.00 96.88 91 LEU A O 1
ATOM 649 N N . VAL A 1 92 ? -1.857 1.434 6.377 1.00 97.25 92 VAL A N 1
ATOM 650 C CA . VAL A 1 92 ? -0.601 0.943 6.950 1.00 97.25 92 VAL A CA 1
ATOM 651 C C . VAL A 1 92 ? 0.504 1.216 5.941 1.00 97.25 92 VAL A C 1
ATOM 653 O O . VAL A 1 92 ? 0.542 0.599 4.875 1.00 97.25 92 VAL A O 1
ATOM 656 N N . LEU A 1 93 ? 1.378 2.170 6.251 1.00 96.50 93 LEU A N 1
ATOM 657 C CA . LEU A 1 93 ? 2.522 2.518 5.415 1.00 96.50 93 LEU A CA 1
ATOM 658 C C . LEU A 1 93 ? 3.675 1.555 5.676 1.00 96.50 93 LEU A C 1
ATOM 660 O O . LEU A 1 93 ? 4.035 1.291 6.823 1.00 96.50 93 LEU A O 1
ATOM 664 N N . SER A 1 94 ? 4.293 1.077 4.599 1.00 95.75 94 SER A N 1
ATOM 665 C CA . SER A 1 94 ? 5.496 0.259 4.697 1.00 95.75 94 SER A CA 1
ATOM 666 C C . SER A 1 94 ? 6.631 1.036 5.364 1.00 95.75 94 SER A C 1
ATOM 668 O O . SER A 1 94 ? 6.720 2.261 5.242 1.00 95.75 94 SER A O 1
ATOM 670 N N . SER A 1 95 ? 7.505 0.327 6.082 1.00 94.81 95 SER A N 1
ATOM 671 C CA . SER A 1 95 ? 8.737 0.892 6.646 1.00 94.81 95 SER A CA 1
ATOM 672 C C . SER A 1 95 ? 9.753 1.288 5.577 1.00 94.81 95 SER A C 1
ATOM 674 O O . SER A 1 95 ? 10.631 2.107 5.848 1.00 94.81 95 SER A O 1
ATOM 676 N N . ASP A 1 96 ? 9.615 0.735 4.373 1.00 93.56 96 ASP A N 1
ATOM 677 C CA . ASP A 1 96 ? 10.506 0.968 3.245 1.00 93.56 96 ASP A CA 1
ATOM 678 C C . ASP A 1 96 ? 9.767 1.671 2.100 1.00 93.56 96 ASP A C 1
ATOM 680 O O . ASP A 1 96 ? 8.557 1.537 1.930 1.00 93.56 96 ASP A O 1
ATOM 684 N N . LEU A 1 97 ? 10.509 2.417 1.283 1.00 94.50 97 LEU A N 1
ATOM 685 C CA . LEU A 1 97 ? 9.994 3.025 0.052 1.00 94.50 97 LEU A CA 1
ATOM 686 C C . LEU A 1 97 ? 10.105 2.042 -1.122 1.00 94.50 97 LEU A C 1
ATOM 688 O O . LEU A 1 97 ? 10.742 0.997 -0.992 1.00 94.50 97 LEU A O 1
ATOM 692 N N . THR A 1 98 ? 9.529 2.373 -2.281 1.00 94.06 98 THR A N 1
ATOM 693 C CA . THR A 1 98 ? 9.772 1.577 -3.496 1.00 94.06 98 THR A CA 1
ATOM 694 C C . THR A 1 98 ? 11.261 1.570 -3.862 1.00 94.06 98 THR A C 1
ATOM 696 O O . THR A 1 98 ? 11.965 2.572 -3.692 1.00 94.06 98 THR A O 1
ATOM 699 N N . THR A 1 99 ? 11.760 0.443 -4.369 1.00 93.19 99 THR A N 1
ATOM 700 C CA . THR A 1 99 ? 13.187 0.235 -4.673 1.00 93.19 99 THR A CA 1
ATOM 701 C C . THR A 1 99 ? 13.404 -0.491 -5.997 1.00 93.19 99 THR A C 1
ATOM 703 O O . THR A 1 99 ? 12.481 -1.090 -6.546 1.00 93.19 99 THR A O 1
ATOM 706 N N . ASP A 1 100 ? 14.637 -0.439 -6.507 1.00 92.12 100 ASP A N 1
ATOM 707 C CA . ASP A 1 100 ? 15.036 -1.194 -7.693 1.00 92.12 100 ASP A CA 1
ATOM 708 C C . ASP A 1 100 ? 15.148 -2.690 -7.363 1.00 92.12 100 ASP A C 1
ATOM 710 O O . ASP A 1 100 ? 15.896 -3.105 -6.470 1.00 92.12 100 ASP A O 1
ATOM 714 N N . THR A 1 101 ? 14.412 -3.500 -8.119 1.00 88.75 101 THR A N 1
ATOM 715 C CA . THR A 1 101 ? 14.370 -4.962 -8.009 1.00 88.75 101 THR A CA 1
ATOM 716 C C . THR A 1 101 ? 15.113 -5.676 -9.140 1.00 88.75 101 THR A C 1
ATOM 718 O O . THR A 1 101 ? 14.993 -6.890 -9.272 1.00 88.75 101 THR A O 1
ATOM 721 N N . SER A 1 102 ? 15.945 -4.973 -9.917 1.00 88.62 102 SER A N 1
ATOM 722 C CA . SER A 1 102 ? 16.713 -5.515 -11.054 1.00 88.62 102 SER A CA 1
ATOM 723 C C . SER A 1 102 ? 17.657 -6.676 -10.719 1.00 88.62 102 SER A C 1
ATOM 725 O O . SER A 1 102 ? 18.072 -7.426 -11.605 1.00 88.62 102 SER A O 1
ATOM 727 N N . LEU A 1 103 ? 17.991 -6.855 -9.437 1.00 83.31 103 LEU A N 1
ATOM 728 C CA . LEU A 1 103 ? 18.767 -7.995 -8.937 1.00 83.31 103 LEU A CA 1
ATOM 729 C C . LEU A 1 103 ? 17.950 -9.291 -8.814 1.00 83.31 103 LEU A C 1
ATOM 731 O O . LEU A 1 103 ? 18.530 -10.352 -8.575 1.00 83.31 103 LEU A O 1
ATOM 735 N N . TYR A 1 104 ? 16.632 -9.210 -8.963 1.00 82.50 104 TYR A N 1
ATOM 736 C CA . TYR A 1 104 ? 15.694 -10.316 -8.842 1.00 82.50 104 TYR A CA 1
ATOM 737 C C . TYR A 1 104 ? 14.957 -10.549 -10.171 1.00 82.50 104 TYR A C 1
ATOM 739 O O . TYR A 1 104 ? 14.947 -9.693 -11.059 1.00 82.50 104 TYR A O 1
ATOM 747 N N . SER A 1 105 ? 14.353 -11.727 -10.324 1.00 79.56 105 SER A N 1
ATOM 748 C CA . SER A 1 105 ? 13.522 -12.068 -11.486 1.00 79.56 105 SER A CA 1
ATOM 749 C C . SER A 1 105 ? 12.046 -11.838 -11.176 1.00 79.56 105 SER A C 1
ATOM 751 O O . SER A 1 105 ? 11.647 -12.052 -10.035 1.00 79.56 105 SER A O 1
ATOM 753 N N . GLU A 1 106 ? 11.266 -11.407 -12.172 1.00 78.94 106 GLU A N 1
ATOM 754 C CA . GLU A 1 106 ? 9.799 -11.334 -12.086 1.00 78.94 106 GLU A CA 1
ATOM 755 C C . GLU A 1 106 ? 9.165 -12.726 -12.191 1.00 78.94 106 GLU A C 1
ATOM 757 O O . GLU A 1 106 ? 9.861 -13.724 -12.413 1.00 78.94 106 GLU A O 1
ATOM 762 N N . GLY A 1 107 ? 7.833 -12.795 -12.025 1.00 68.38 107 GLY A N 1
ATOM 763 C CA . GLY A 1 107 ? 7.063 -14.034 -11.846 1.00 68.38 107 GLY A CA 1
ATOM 764 C C . GLY A 1 107 ? 7.261 -15.097 -12.924 1.00 68.38 107 GLY A C 1
ATOM 765 O O . GLY A 1 107 ? 7.000 -16.276 -12.691 1.00 68.38 107 GLY A O 1
ATOM 766 N N . ASP A 1 108 ? 7.721 -14.699 -14.111 1.00 71.12 108 ASP A N 1
ATOM 767 C CA . ASP A 1 108 ? 8.017 -15.604 -15.220 1.00 71.12 108 ASP A CA 1
ATOM 768 C C . ASP A 1 108 ? 9.413 -16.254 -15.161 1.00 71.12 108 ASP A C 1
ATOM 770 O O . ASP A 1 108 ? 9.695 -17.145 -15.965 1.00 71.12 108 ASP A O 1
ATOM 774 N N . PHE A 1 109 ? 10.272 -15.847 -14.220 1.00 75.00 109 PHE A N 1
ATOM 775 C CA . PHE A 1 109 ? 11.679 -16.246 -14.095 1.00 75.00 109 PHE A CA 1
ATOM 776 C C . PHE A 1 109 ? 12.535 -15.990 -15.351 1.00 75.00 109 PHE A C 1
ATOM 778 O O . PHE A 1 109 ? 13.595 -16.601 -15.528 1.00 75.00 109 PHE A O 1
ATOM 785 N N . VAL A 1 110 ? 12.086 -15.107 -16.242 1.00 79.31 110 VAL A N 1
ATOM 786 C CA . VAL A 1 110 ? 12.745 -14.757 -17.505 1.00 79.31 110 VAL A CA 1
ATOM 787 C C . VAL A 1 110 ? 13.053 -13.267 -17.546 1.00 79.31 110 VAL A C 1
ATOM 789 O O . VAL A 1 110 ? 14.160 -12.893 -17.946 1.00 79.31 110 VAL A O 1
ATOM 792 N N . THR A 1 111 ? 12.114 -12.419 -17.134 1.00 80.81 111 THR A N 1
ATOM 793 C CA . THR A 1 111 ? 12.341 -10.986 -16.990 1.00 80.81 111 THR A CA 1
ATOM 794 C C . THR A 1 111 ? 12.990 -10.686 -15.645 1.00 80.81 111 THR A C 1
ATOM 796 O O . THR A 1 111 ? 12.755 -11.334 -14.625 1.00 80.81 111 THR A O 1
ATOM 799 N N . THR A 1 112 ? 13.900 -9.718 -15.654 1.00 85.62 112 THR A N 1
ATOM 800 C CA . THR A 1 112 ? 14.398 -9.107 -14.423 1.00 85.62 112 THR A CA 1
ATOM 801 C C . THR A 1 112 ? 13.390 -8.074 -13.955 1.00 85.62 112 THR A C 1
ATOM 803 O O . THR A 1 112 ? 12.776 -7.415 -14.797 1.00 85.62 112 THR A O 1
ATOM 806 N N . GLY A 1 113 ? 13.286 -7.886 -12.642 1.00 85.19 113 GLY A N 1
ATOM 807 C CA . GLY A 1 113 ? 12.572 -6.744 -12.086 1.00 85.19 113 GLY A CA 1
ATOM 808 C C . GLY A 1 113 ? 13.203 -5.411 -12.501 1.00 85.19 113 GLY A C 1
ATOM 809 O O . GLY A 1 113 ? 14.168 -5.342 -13.274 1.00 85.19 113 GLY A O 1
ATOM 810 N N . GLY A 1 114 ? 12.672 -4.332 -11.947 1.00 89.75 114 GLY A N 1
ATOM 811 C CA . GLY A 1 114 ? 13.154 -2.983 -12.204 1.00 89.75 114 GLY A CA 1
ATOM 812 C C . GLY A 1 114 ? 12.754 -2.017 -11.102 1.00 89.75 114 GLY A C 1
ATOM 813 O O . GLY A 1 114 ? 12.455 -2.424 -9.975 1.00 89.75 114 GLY A O 1
ATOM 814 N N . ASP A 1 115 ? 12.748 -0.735 -11.446 1.00 92.88 115 ASP A N 1
ATOM 815 C CA . ASP A 1 115 ? 12.339 0.337 -10.546 1.00 92.88 115 ASP A CA 1
ATOM 816 C C . ASP A 1 115 ? 10.878 0.181 -10.095 1.00 92.88 115 ASP A C 1
ATOM 818 O O . ASP A 1 115 ? 10.054 -0.462 -10.753 1.00 92.88 115 ASP A O 1
ATOM 822 N N . GLY A 1 116 ? 10.544 0.811 -8.970 1.00 91.75 116 GLY A N 1
ATOM 823 C CA . GLY A 1 116 ? 9.183 0.812 -8.445 1.00 91.75 116 GLY A CA 1
ATOM 824 C C . GLY A 1 116 ? 8.781 -0.524 -7.826 1.00 91.75 116 GLY A C 1
ATOM 825 O O . GLY A 1 116 ? 7.615 -0.892 -7.894 1.00 91.75 116 GLY A O 1
ATOM 826 N N . GLY A 1 117 ? 9.724 -1.278 -7.262 1.00 91.00 117 GLY A N 1
ATOM 827 C CA . GLY A 1 117 ? 9.425 -2.538 -6.593 1.00 91.00 117 GLY A CA 1
ATOM 828 C C . GLY A 1 117 ? 9.086 -2.380 -5.115 1.00 91.00 117 GLY A C 1
ATOM 829 O O . GLY A 1 117 ? 9.667 -1.545 -4.416 1.00 91.00 117 GLY A O 1
ATOM 830 N N . ILE A 1 118 ? 8.158 -3.208 -4.640 1.00 91.31 118 ILE A N 1
ATOM 831 C CA . ILE A 1 118 ? 7.773 -3.357 -3.233 1.00 91.31 118 ILE A CA 1
ATOM 832 C C . ILE A 1 118 ? 8.144 -4.760 -2.730 1.00 91.31 118 ILE A C 1
ATOM 834 O O . ILE A 1 118 ? 8.422 -5.674 -3.507 1.00 91.31 118 ILE A O 1
ATOM 838 N N . THR A 1 119 ? 8.215 -4.933 -1.413 1.00 87.94 119 THR A N 1
ATOM 839 C CA . THR A 1 119 ? 8.662 -6.197 -0.808 1.00 87.94 119 THR A CA 1
ATOM 840 C C . THR A 1 119 ? 7.547 -6.860 -0.019 1.00 87.94 119 THR A C 1
ATOM 842 O O . THR A 1 119 ? 7.027 -7.902 -0.402 1.00 87.94 119 THR A O 1
ATOM 845 N N . GLY A 1 120 ? 7.118 -6.226 1.061 1.00 90.75 120 GLY A N 1
ATOM 846 C CA . GLY A 1 120 ? 6.110 -6.757 1.957 1.00 90.75 120 GLY A CA 1
ATOM 847 C C . GLY A 1 120 ? 5.824 -5.800 3.102 1.00 90.75 120 GLY A C 1
ATOM 848 O O . GLY A 1 120 ? 6.543 -4.822 3.301 1.00 90.75 120 GLY A O 1
ATOM 849 N N . ILE A 1 121 ? 4.761 -6.085 3.843 1.00 92.56 121 ILE A N 1
ATOM 850 C CA . ILE A 1 121 ? 4.489 -5.445 5.128 1.00 92.56 121 ILE A CA 1
ATOM 851 C C . ILE A 1 121 ? 4.780 -6.478 6.203 1.00 92.56 121 ILE A C 1
ATOM 853 O O . ILE A 1 121 ? 4.117 -7.512 6.291 1.00 92.56 121 ILE A O 1
ATOM 857 N N . THR A 1 122 ? 5.810 -6.205 6.992 1.00 90.81 122 THR A N 1
ATOM 858 C CA . THR A 1 122 ? 6.201 -7.023 8.136 1.00 90.81 122 THR A CA 1
ATOM 859 C C . THR A 1 122 ? 5.569 -6.482 9.405 1.00 90.81 122 THR A C 1
ATOM 861 O O . THR A 1 122 ? 5.383 -5.275 9.538 1.00 90.81 122 THR A O 1
ATOM 864 N N . ASP A 1 123 ? 5.311 -7.373 10.358 1.00 87.38 123 ASP A N 1
ATOM 865 C CA . ASP A 1 123 ? 4.841 -7.018 11.698 1.00 87.38 123 ASP A CA 1
ATOM 866 C C . ASP A 1 123 ? 3.493 -6.269 11.734 1.00 87.38 123 ASP A C 1
ATOM 868 O O . ASP A 1 123 ? 3.230 -5.530 12.680 1.00 87.38 123 ASP A O 1
ATOM 872 N N . LEU A 1 124 ? 2.608 -6.501 10.753 1.00 92.06 124 LEU A N 1
ATOM 873 C CA . LEU A 1 124 ? 1.246 -5.957 10.775 1.00 92.06 124 LEU A CA 1
ATOM 874 C C . LEU A 1 124 ? 0.499 -6.506 11.993 1.00 92.06 124 LEU A C 1
ATOM 876 O O . LEU A 1 124 ? 0.303 -7.720 12.102 1.00 92.06 124 LEU A O 1
ATOM 880 N N . VAL A 1 125 ? 0.074 -5.625 12.896 1.00 90.56 125 VAL A N 1
ATOM 881 C CA . VAL A 1 125 ? -0.543 -6.008 14.168 1.00 90.56 125 VAL A CA 1
ATOM 882 C C . VAL A 1 125 ? -2.042 -6.250 13.981 1.00 90.56 125 VAL A C 1
ATOM 884 O O . VAL A 1 125 ? -2.819 -5.334 13.728 1.00 90.56 125 VAL A O 1
ATOM 887 N N . LEU A 1 126 ? -2.480 -7.496 14.161 1.00 89.19 126 LEU A N 1
ATOM 888 C CA . LEU A 1 126 ? -3.900 -7.842 14.187 1.00 89.19 126 LEU A CA 1
ATOM 889 C C . LEU A 1 126 ? -4.518 -7.514 15.550 1.00 89.19 126 LEU A C 1
ATOM 891 O O . LEU A 1 126 ? -3.922 -7.742 16.605 1.00 89.19 126 LEU A O 1
ATOM 895 N N . GLY A 1 127 ? -5.763 -7.043 15.529 1.00 84.31 127 GLY A N 1
ATOM 896 C CA . GLY A 1 127 ? -6.540 -6.624 16.694 1.00 84.31 127 GLY A CA 1
ATOM 897 C C . GLY A 1 127 ? -6.310 -5.168 17.108 1.00 84.31 127 GLY A C 1
ATOM 898 O O . GLY A 1 127 ? -7.036 -4.667 17.971 1.00 84.31 127 GLY A O 1
ATOM 899 N N . GLU A 1 128 ? -5.343 -4.480 16.496 1.00 85.38 128 GLU A N 1
ATOM 900 C CA . GLU A 1 128 ? -5.153 -3.037 16.632 1.00 85.38 128 GLU A CA 1
ATOM 901 C C . GLU A 1 128 ? -5.969 -2.292 15.565 1.00 85.38 128 GLU A C 1
ATOM 903 O O . GLU A 1 128 ? -6.224 -2.817 14.486 1.00 85.38 128 GLU A O 1
ATOM 908 N N . LEU A 1 129 ? -6.481 -1.102 15.899 1.00 89.50 129 LEU A N 1
ATOM 909 C CA . LEU A 1 129 ? -7.319 -0.269 15.014 1.00 89.50 129 LEU A CA 1
ATOM 910 C C . LEU A 1 129 ? -8.547 -0.972 14.386 1.00 89.50 129 LEU A C 1
ATOM 912 O O . LEU A 1 129 ? -9.155 -0.435 13.468 1.00 89.50 129 LEU A O 1
ATOM 916 N N . GLY A 1 130 ? -8.953 -2.133 14.913 1.00 90.44 130 GLY A N 1
ATOM 917 C CA . GLY A 1 130 ? -10.048 -2.945 14.372 1.00 90.44 130 GLY A CA 1
ATOM 918 C C . GLY A 1 130 ? -9.627 -3.957 13.301 1.00 90.44 130 GLY A C 1
ATOM 919 O O . GLY A 1 130 ? -10.467 -4.752 12.890 1.00 90.44 130 GLY A O 1
ATOM 920 N N . ILE A 1 131 ? -8.348 -3.984 12.915 1.00 94.25 131 ILE A N 1
ATOM 921 C CA . ILE A 1 131 ? -7.806 -4.891 11.898 1.00 94.25 131 ILE A CA 1
ATOM 922 C C . ILE A 1 131 ? -7.963 -6.339 12.355 1.00 94.25 131 ILE A C 1
ATOM 924 O O . ILE A 1 131 ? -7.541 -6.715 13.450 1.00 94.25 131 ILE A O 1
ATOM 928 N N . SER A 1 132 ? -8.550 -7.166 11.505 1.00 93.56 132 SER A N 1
ATOM 929 C CA . SER A 1 132 ? -8.872 -8.557 11.787 1.00 93.56 132 SER A CA 1
ATOM 930 C C . SER A 1 132 ? -8.509 -9.465 10.613 1.00 93.56 132 SER A C 1
ATOM 932 O O . SER A 1 132 ? -8.373 -9.047 9.465 1.00 93.56 132 SER A O 1
ATOM 934 N N . GLN A 1 133 ? -8.349 -10.757 10.902 1.00 93.25 133 GLN A N 1
ATOM 935 C CA . GLN A 1 133 ? -8.254 -11.763 9.846 1.00 93.25 133 GLN A CA 1
ATOM 936 C C . GLN A 1 133 ? -9.500 -11.697 8.952 1.00 93.25 133 GLN A C 1
ATOM 938 O O . GLN A 1 133 ? -10.623 -11.660 9.455 1.00 93.25 133 GLN A O 1
ATOM 943 N N . GLY A 1 134 ? -9.300 -11.826 7.640 1.00 93.75 134 GLY A N 1
ATOM 944 C CA . GLY A 1 134 ? -10.391 -11.840 6.668 1.00 93.75 134 GLY A CA 1
ATOM 945 C C . GLY A 1 134 ? -10.766 -10.460 6.137 1.00 93.75 134 GLY A C 1
ATOM 946 O O . GLY A 1 134 ? -11.529 -10.396 5.173 1.00 93.75 134 GLY A O 1
ATOM 947 N N . ASP A 1 135 ? -10.209 -9.390 6.704 1.00 96.06 135 ASP A N 1
ATOM 948 C CA . ASP A 1 135 ? -10.363 -8.043 6.164 1.00 96.06 135 ASP A CA 1
ATOM 949 C C . ASP A 1 135 ? -9.715 -7.967 4.781 1.00 96.06 135 ASP A C 1
ATOM 951 O O . ASP A 1 135 ? -8.621 -8.497 4.550 1.00 96.06 135 ASP A O 1
ATOM 955 N N . SER A 1 136 ? -10.392 -7.308 3.846 1.00 96.31 136 SER A N 1
ATOM 956 C CA . SER A 1 136 ? -9.819 -7.050 2.530 1.00 96.31 136 SER A CA 1
ATOM 957 C C . SER A 1 136 ? -8.850 -5.883 2.588 1.00 96.31 136 SER A C 1
ATOM 959 O O . SER A 1 136 ? -9.089 -4.906 3.299 1.00 96.31 136 SER A O 1
ATOM 961 N N . PHE A 1 137 ? -7.789 -5.948 1.794 1.00 96.44 137 PHE A N 1
ATOM 962 C CA . PHE A 1 137 ? -6.852 -4.844 1.664 1.00 96.44 137 PHE A CA 1
ATOM 963 C C . PHE A 1 137 ? -6.564 -4.505 0.203 1.00 96.44 137 PHE A C 1
ATOM 965 O O . PHE A 1 137 ? -6.941 -5.205 -0.735 1.00 96.44 137 PHE A O 1
ATOM 972 N N . SER A 1 138 ? -5.929 -3.363 -0.014 1.00 95.06 138 SER A N 1
ATOM 973 C CA . SER A 1 138 ? -5.474 -2.919 -1.329 1.00 95.06 138 SER A CA 1
ATOM 974 C C . SER A 1 138 ? -4.141 -2.216 -1.196 1.00 95.06 138 SER A C 1
ATOM 976 O O . SER A 1 138 ? -3.930 -1.491 -0.229 1.00 95.06 138 SER A O 1
ATOM 978 N N . ILE A 1 139 ? -3.247 -2.405 -2.159 1.00 94.50 139 ILE A N 1
ATOM 979 C CA . ILE A 1 139 ? -1.932 -1.762 -2.147 1.00 94.50 139 ILE A CA 1
ATOM 980 C C . ILE A 1 139 ? -2.092 -0.342 -2.679 1.00 94.50 139 ILE A C 1
ATOM 982 O O . ILE A 1 139 ? -2.693 -0.146 -3.730 1.00 94.50 139 ILE A O 1
ATOM 986 N N . VAL A 1 140 ? -1.547 0.649 -1.984 1.00 95.19 140 VAL A N 1
ATOM 987 C CA . VAL A 1 140 ? -1.590 2.064 -2.375 1.00 95.19 140 VAL A CA 1
ATOM 988 C C . VAL A 1 140 ? -0.181 2.641 -2.381 1.00 95.19 140 VAL A C 1
ATOM 990 O O . VAL A 1 140 ? 0.655 2.252 -1.566 1.00 95.19 140 VAL A O 1
ATOM 993 N N . TRP A 1 141 ? 0.088 3.575 -3.288 1.00 94.81 141 TRP A N 1
ATOM 994 C CA . TRP A 1 141 ? 1.353 4.302 -3.322 1.00 94.81 141 TRP A CA 1
ATOM 995 C C . TRP A 1 141 ? 1.159 5.773 -3.674 1.00 94.81 141 TRP A C 1
ATOM 997 O O . TRP A 1 141 ? 0.149 6.177 -4.261 1.00 94.81 141 TRP A O 1
ATOM 1007 N N . PHE A 1 142 ? 2.144 6.572 -3.284 1.00 93.44 142 PHE A N 1
ATOM 1008 C CA . PHE A 1 142 ? 2.144 8.024 -3.353 1.00 93.44 142 PHE A CA 1
ATOM 1009 C C . PHE A 1 142 ? 3.448 8.509 -3.978 1.00 93.44 142 PHE A C 1
ATOM 1011 O O . PHE A 1 142 ? 4.508 7.915 -3.766 1.00 93.44 142 PHE A O 1
ATOM 1018 N N . ASP A 1 143 ? 3.368 9.596 -4.737 1.00 88.44 143 ASP A N 1
ATOM 1019 C CA . ASP A 1 143 ? 4.551 10.268 -5.253 1.00 88.44 143 ASP A CA 1
ATOM 1020 C C . ASP A 1 143 ? 5.335 11.000 -4.150 1.00 88.44 143 ASP A C 1
ATOM 1022 O O . ASP A 1 143 ? 4.941 11.045 -2.980 1.00 88.44 143 ASP A O 1
ATOM 1026 N N . SER A 1 144 ? 6.485 11.569 -4.519 1.00 81.75 144 SER A N 1
ATOM 1027 C CA . SER A 1 144 ? 7.333 12.323 -3.590 1.00 81.75 144 SER A CA 1
ATOM 1028 C C . SER A 1 144 ? 6.658 13.569 -3.011 1.00 81.75 144 SER A C 1
ATOM 1030 O O . SER A 1 144 ? 7.099 14.064 -1.975 1.00 81.75 144 SER A O 1
ATOM 1032 N N . ASP A 1 145 ? 5.611 14.069 -3.670 1.00 82.94 145 ASP A N 1
ATOM 1033 C CA . ASP A 1 145 ? 4.839 15.240 -3.252 1.00 82.94 145 ASP A CA 1
ATOM 1034 C C . ASP A 1 145 ? 3.630 14.845 -2.378 1.00 82.94 145 ASP A C 1
ATOM 1036 O O . ASP A 1 145 ? 2.869 15.705 -1.928 1.00 82.94 145 ASP A O 1
ATOM 1040 N N . GLY A 1 146 ? 3.459 13.547 -2.103 1.00 84.25 146 GLY A N 1
ATOM 1041 C CA . GLY A 1 146 ? 2.379 12.992 -1.292 1.00 84.25 146 GLY A CA 1
ATOM 1042 C C . GLY A 1 146 ? 1.045 12.863 -2.023 1.00 84.25 146 GLY A C 1
ATOM 1043 O O . GLY A 1 146 ? 0.016 12.602 -1.396 1.00 84.25 146 GLY A O 1
ATOM 1044 N N . VAL A 1 147 ? 1.038 13.023 -3.346 1.00 87.31 147 VAL A N 1
ATOM 1045 C CA . VAL A 1 147 ? -0.140 12.776 -4.173 1.00 87.31 147 VAL A CA 1
ATOM 1046 C C . VAL A 1 147 ? -0.265 11.276 -4.390 1.00 87.31 147 VAL A C 1
ATOM 1048 O O . VAL A 1 147 ? 0.702 10.588 -4.710 1.00 87.31 147 VAL A O 1
ATOM 1051 N N . GLN A 1 148 ? -1.475 10.745 -4.225 1.00 90.94 148 GLN A N 1
ATOM 1052 C CA . GLN A 1 148 ? -1.727 9.334 -4.490 1.00 90.94 148 GLN A CA 1
ATOM 1053 C C . GLN A 1 148 ? -1.454 9.022 -5.968 1.00 90.94 148 GLN A C 1
ATOM 1055 O O . GLN A 1 148 ? -2.092 9.565 -6.869 1.00 90.94 148 GLN A O 1
ATOM 1060 N N . ALA A 1 149 ? -0.476 8.149 -6.191 1.00 91.06 149 ALA A N 1
ATOM 1061 C CA . ALA A 1 149 ? 0.054 7.793 -7.499 1.00 91.06 149 ALA A CA 1
ATOM 1062 C C . ALA A 1 149 ? -0.560 6.497 -8.040 1.00 91.06 149 ALA A C 1
ATOM 1064 O O . ALA A 1 149 ? -0.534 6.262 -9.243 1.00 91.06 149 ALA A O 1
ATOM 1065 N N . GLY A 1 150 ? -1.178 5.679 -7.186 1.00 91.12 150 GLY A N 1
ATOM 1066 C CA . GLY A 1 150 ? -2.027 4.586 -7.639 1.00 91.12 150 GLY A CA 1
ATOM 1067 C C . GLY A 1 150 ? -2.526 3.679 -6.527 1.00 91.12 150 GLY A C 1
ATOM 1068 O O . GLY A 1 150 ? -2.258 3.895 -5.343 1.00 91.12 150 GLY A O 1
ATOM 1069 N N . ILE A 1 151 ? -3.379 2.740 -6.921 1.00 92.25 151 ILE A N 1
ATOM 1070 C CA . ILE A 1 151 ? -3.916 1.684 -6.070 1.00 92.25 151 ILE A CA 1
ATOM 1071 C C . ILE A 1 151 ? -4.017 0.404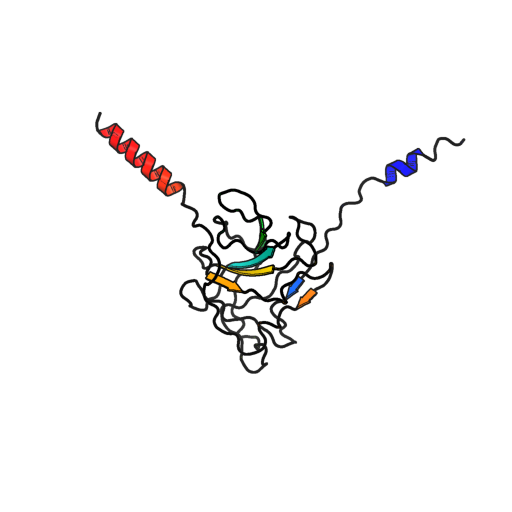 -6.898 1.00 92.25 151 ILE A C 1
ATOM 1073 O O . ILE A 1 151 ? -4.374 0.440 -8.077 1.00 92.25 151 ILE A O 1
ATOM 1077 N N . LEU A 1 152 ? -3.713 -0.725 -6.269 1.00 91.06 152 LEU A N 1
ATOM 1078 C CA . LEU A 1 152 ? -3.916 -2.059 -6.801 1.00 91.06 152 LEU A CA 1
ATOM 1079 C C . LEU A 1 152 ? -4.888 -2.807 -5.892 1.00 91.06 152 LEU A C 1
ATOM 1081 O O . LEU A 1 152 ? -4.647 -2.970 -4.694 1.00 91.06 152 LEU A O 1
ATOM 1085 N N . THR A 1 153 ? -5.980 -3.265 -6.491 1.00 91.19 153 THR A N 1
ATOM 1086 C CA . THR A 1 153 ? -6.980 -4.113 -5.851 1.00 91.19 153 THR A CA 1
ATOM 1087 C C . THR A 1 153 ? -6.928 -5.497 -6.485 1.00 91.19 153 THR A C 1
ATOM 1089 O O . THR A 1 153 ? -6.792 -5.624 -7.702 1.00 91.19 153 THR A O 1
ATOM 1092 N N . ASP A 1 154 ? -7.044 -6.536 -5.665 1.00 90.12 154 ASP A N 1
ATOM 1093 C CA . ASP A 1 154 ? -7.153 -7.918 -6.119 1.00 90.12 154 ASP A CA 1
ATOM 1094 C C . ASP A 1 154 ? -8.062 -8.696 -5.160 1.00 90.12 154 ASP A C 1
ATOM 1096 O O . ASP A 1 154 ? -8.094 -8.423 -3.961 1.00 90.12 154 ASP A O 1
ATOM 1100 N N . ALA A 1 155 ? -8.829 -9.657 -5.676 1.00 90.75 155 ALA A N 1
ATOM 1101 C CA . ALA A 1 155 ? -9.742 -10.454 -4.856 1.00 90.75 155 ALA A CA 1
ATOM 1102 C C . ALA A 1 155 ? -9.013 -11.394 -3.874 1.00 90.75 155 ALA A C 1
ATOM 1104 O O . ALA A 1 155 ? -9.621 -11.853 -2.909 1.00 90.75 155 ALA A O 1
ATOM 1105 N N . SER A 1 156 ? -7.734 -11.689 -4.124 1.00 90.88 156 SER A N 1
ATOM 1106 C CA . SER A 1 156 ? -6.857 -12.463 -3.241 1.00 90.88 156 SER A CA 1
ATOM 1107 C C . SER A 1 156 ? -6.330 -11.661 -2.049 1.00 90.88 156 SER A C 1
ATOM 1109 O O . SER A 1 156 ? -5.863 -12.265 -1.085 1.00 90.88 156 SER A O 1
ATOM 1111 N N . PHE A 1 157 ? -6.428 -10.326 -2.067 1.00 93.81 157 PHE A N 1
ATOM 1112 C CA . PHE A 1 157 ? -5.932 -9.452 -1.000 1.00 93.81 157 PHE A CA 1
ATOM 1113 C C . PHE A 1 157 ? -6.853 -9.466 0.220 1.00 93.81 157 PHE A C 1
ATOM 1115 O O . PHE A 1 157 ? -7.617 -8.538 0.479 1.00 93.81 157 PHE A O 1
ATOM 1122 N N . ILE A 1 158 ? -6.761 -10.556 0.977 1.00 95.00 158 ILE A N 1
ATOM 1123 C CA . ILE A 1 158 ? -7.495 -10.810 2.213 1.00 95.00 158 ILE A CA 1
ATOM 1124 C C . ILE A 1 158 ? -6.488 -11.127 3.313 1.00 95.00 158 ILE A C 1
ATOM 1126 O O . ILE A 1 158 ? -5.654 -12.013 3.121 1.00 95.00 158 ILE A O 1
ATOM 1130 N N . LEU A 1 159 ? -6.560 -10.441 4.457 1.00 94.62 159 LEU A N 1
ATOM 1131 C CA . LEU A 1 159 ? -5.620 -10.638 5.561 1.00 94.62 159 LEU A CA 1
ATOM 1132 C C . LEU A 1 159 ? -5.661 -12.078 6.098 1.00 94.62 159 LEU A C 1
ATOM 1134 O O . LEU A 1 159 ? -6.750 -12.638 6.296 1.00 94.62 159 LEU A O 1
ATOM 1138 N N . PRO A 1 160 ? -4.491 -12.686 6.363 1.00 93.38 160 PRO A N 1
ATOM 1139 C CA . PRO A 1 160 ? -4.411 -14.078 6.765 1.00 93.38 160 PRO A CA 1
ATOM 1140 C C . PRO A 1 160 ? -4.733 -14.254 8.252 1.00 93.38 160 PRO A C 1
ATOM 1142 O O . PRO A 1 160 ? -4.946 -13.295 8.996 1.00 93.38 160 PRO A O 1
ATOM 1145 N N . ALA A 1 161 ? -4.774 -15.513 8.691 1.00 86.25 161 ALA A N 1
ATOM 1146 C CA . ALA A 1 161 ? -4.829 -15.836 10.114 1.00 86.25 161 ALA A CA 1
ATOM 1147 C C . ALA A 1 161 ? -3.546 -15.398 10.835 1.00 86.25 161 ALA A C 1
ATOM 1149 O O . ALA A 1 161 ? -2.478 -15.267 10.228 1.00 86.25 161 ALA A O 1
ATOM 1150 N N . ASP A 1 162 ? -3.660 -15.239 12.148 1.00 79.56 162 ASP A N 1
ATOM 1151 C CA . ASP A 1 162 ? -2.570 -14.866 13.037 1.00 79.56 162 ASP A CA 1
ATOM 1152 C C . ASP A 1 162 ? -1.307 -15.735 12.899 1.00 79.56 162 ASP A C 1
ATOM 1154 O O . ASP A 1 162 ? -1.357 -16.945 12.674 1.00 79.56 162 ASP A O 1
ATOM 1158 N N . GLY A 1 163 ? -0.139 -15.101 13.071 1.00 69.50 163 GLY A N 1
ATOM 1159 C CA . GLY A 1 163 ? 1.145 -15.792 13.220 1.00 69.50 163 GLY A CA 1
ATOM 1160 C C . GLY A 1 163 ? 1.692 -16.445 11.948 1.00 69.50 163 GLY A C 1
ATOM 1161 O O . GLY A 1 163 ? 2.581 -17.294 12.042 1.00 69.50 163 GLY A O 1
ATOM 1162 N N . SER A 1 164 ? 1.181 -16.068 10.773 1.00 76.19 164 SER A N 1
ATOM 1163 C CA . SER A 1 164 ? 1.618 -16.599 9.482 1.00 76.19 164 SER A CA 1
ATOM 1164 C C . SER A 1 164 ? 2.251 -15.524 8.593 1.00 76.19 164 SER A C 1
ATOM 1166 O O . SER A 1 164 ? 1.834 -14.365 8.584 1.00 76.19 164 SER A O 1
ATOM 1168 N N . ALA A 1 165 ? 3.277 -15.927 7.841 1.00 85.81 165 ALA A N 1
ATOM 1169 C CA . ALA A 1 165 ? 3.687 -15.215 6.640 1.00 85.81 165 ALA A CA 1
ATOM 1170 C C . ALA A 1 165 ? 2.810 -15.715 5.490 1.00 85.81 165 ALA A C 1
ATOM 1172 O O . ALA A 1 165 ? 2.651 -16.929 5.333 1.00 85.81 165 ALA A O 1
ATOM 1173 N N . SER A 1 166 ? 2.224 -14.793 4.736 1.00 89.69 166 SER A N 1
ATOM 1174 C CA . SER A 1 166 ? 1.397 -15.104 3.572 1.00 89.69 166 SER A CA 1
ATOM 1175 C C . SER A 1 166 ? 1.936 -14.387 2.348 1.00 89.69 166 SER A C 1
ATOM 1177 O O . SER A 1 166 ? 2.268 -13.203 2.414 1.00 89.69 166 SER A O 1
ATOM 1179 N N . ASP A 1 167 ? 2.020 -15.127 1.250 1.00 88.75 167 ASP A N 1
ATOM 1180 C CA . ASP A 1 167 ? 2.492 -14.621 -0.030 1.00 88.75 167 ASP A CA 1
ATOM 1181 C C . ASP A 1 167 ? 1.290 -14.145 -0.862 1.00 88.75 167 ASP A C 1
ATOM 1183 O O . ASP A 1 167 ? 0.265 -14.823 -0.940 1.00 88.75 167 ASP A O 1
ATOM 1187 N N . TYR A 1 168 ? 1.425 -12.960 -1.452 1.00 87.88 168 TYR A N 1
ATOM 1188 C CA . TYR A 1 168 ? 0.453 -12.286 -2.316 1.00 87.88 168 TYR A CA 1
ATOM 1189 C C . TYR A 1 168 ? 1.115 -11.913 -3.648 1.00 87.88 168 TYR A C 1
ATOM 1191 O O . TYR A 1 168 ? 0.965 -10.798 -4.151 1.00 87.88 168 TYR A O 1
ATOM 1199 N N . ASP A 1 169 ? 1.900 -12.841 -4.190 1.00 81.44 169 ASP A N 1
ATOM 1200 C CA . ASP A 1 169 ? 2.645 -12.701 -5.441 1.00 81.44 169 ASP A CA 1
ATOM 1201 C C . ASP A 1 169 ? 1.807 -13.042 -6.686 1.00 81.44 169 ASP A C 1
ATOM 1203 O O . ASP A 1 169 ? 2.181 -12.658 -7.793 1.00 81.44 169 ASP A O 1
ATOM 1207 N N . ASP A 1 170 ? 0.642 -13.678 -6.512 1.00 82.12 170 ASP A N 1
ATOM 1208 C CA . ASP A 1 170 ? -0.286 -14.053 -7.590 1.00 82.12 170 ASP A CA 1
ATOM 1209 C C . ASP A 1 170 ? -0.575 -12.912 -8.600 1.00 82.12 170 ASP A C 1
ATOM 1211 O O . ASP A 1 170 ? -0.477 -13.154 -9.810 1.00 82.12 170 ASP A O 1
ATOM 1215 N N . PRO A 1 171 ? -0.866 -11.655 -8.187 1.00 82.19 171 PRO A N 1
ATOM 1216 C CA . PRO A 1 171 ? -1.127 -10.550 -9.124 1.00 82.19 171 PRO A CA 1
ATOM 1217 C C . PRO A 1 171 ? 0.108 -10.051 -9.886 1.00 82.19 171 PRO A C 1
ATOM 1219 O O . PRO A 1 171 ? -0.014 -9.190 -10.762 1.00 82.19 171 PRO A O 1
ATOM 1222 N N . PHE A 1 172 ? 1.285 -10.564 -9.533 1.00 80.12 172 PHE A N 1
ATOM 1223 C CA . PHE A 1 172 ? 2.592 -10.205 -10.081 1.00 80.12 172 PHE A CA 1
ATOM 1224 C C . PHE A 1 172 ? 3.238 -11.383 -10.828 1.00 80.12 172 PHE A C 1
ATOM 1226 O O . PHE A 1 172 ? 4.421 -11.353 -11.167 1.00 80.12 172 PHE A O 1
ATOM 1233 N N . VAL A 1 173 ? 2.466 -12.439 -11.106 1.00 73.00 173 VAL A N 1
ATOM 1234 C CA . VAL A 1 173 ? 2.918 -13.548 -11.946 1.00 73.00 173 VAL A CA 1
ATOM 1235 C C . VAL A 1 173 ? 3.011 -13.086 -13.403 1.00 73.00 173 VAL A C 1
ATOM 1237 O O . VAL A 1 173 ? 2.017 -12.695 -14.016 1.00 73.00 173 VAL A O 1
ATOM 1240 N N . GLY A 1 174 ? 4.205 -13.201 -13.988 1.00 72.81 174 GLY A N 1
ATOM 1241 C CA . GLY A 1 174 ? 4.494 -12.776 -15.358 1.00 72.81 174 GLY A CA 1
ATOM 1242 C C . GLY A 1 174 ? 5.280 -11.468 -15.419 1.00 72.81 174 GLY A C 1
ATOM 1243 O O . GLY A 1 174 ? 5.862 -11.045 -14.425 1.00 72.81 174 GLY A O 1
ATOM 1244 N N . THR A 1 175 ? 5.292 -10.839 -16.598 1.00 69.94 175 THR A N 1
ATOM 1245 C CA . THR A 1 175 ? 5.847 -9.490 -16.751 1.00 69.94 175 THR A CA 1
ATOM 1246 C C . THR A 1 175 ? 4.922 -8.477 -16.096 1.00 69.94 175 THR A C 1
ATOM 1248 O O . THR A 1 175 ? 3.752 -8.373 -16.481 1.00 69.94 175 THR A O 1
ATOM 1251 N N . ASP A 1 176 ? 5.448 -7.720 -15.139 1.00 76.06 176 ASP A N 1
ATOM 1252 C CA . ASP A 1 176 ? 4.628 -6.827 -14.334 1.00 76.06 176 ASP A CA 1
ATOM 1253 C C . ASP A 1 176 ? 4.211 -5.582 -15.146 1.00 76.06 176 ASP A C 1
ATOM 1255 O O . ASP A 1 176 ? 5.082 -4.870 -15.653 1.00 76.06 176 ASP A O 1
ATOM 1259 N N . PRO A 1 177 ? 2.915 -5.277 -15.357 1.00 82.19 177 PRO A N 1
ATOM 1260 C CA . PRO A 1 177 ? 2.541 -4.092 -16.121 1.00 82.19 177 PRO A CA 1
ATOM 1261 C C . PRO A 1 177 ? 2.867 -2.801 -15.362 1.00 82.19 177 PRO A C 1
ATOM 1263 O O . PRO A 1 177 ? 2.777 -2.733 -14.139 1.00 82.19 177 PRO A O 1
ATOM 1266 N N . VAL A 1 178 ? 3.127 -1.722 -16.107 1.00 82.00 178 VAL A N 1
ATOM 1267 C CA . VAL A 1 178 ? 3.177 -0.372 -15.525 1.00 82.00 178 VAL A CA 1
ATOM 1268 C C . VAL A 1 178 ? 1.809 -0.023 -14.947 1.00 82.00 178 VAL A C 1
ATOM 1270 O O . VAL A 1 178 ? 0.817 0.044 -15.679 1.00 82.00 178 VAL A O 1
ATOM 1273 N N . ARG A 1 179 ? 1.758 0.213 -13.632 1.00 79.25 179 ARG A N 1
ATOM 1274 C CA . ARG A 1 179 ? 0.532 0.600 -12.923 1.00 79.25 179 ARG A CA 1
ATOM 1275 C C . ARG A 1 179 ? 0.506 2.108 -12.719 1.00 79.25 179 ARG A C 1
ATOM 1277 O O . ARG A 1 179 ? 1.387 2.668 -12.078 1.00 79.25 179 ARG A O 1
ATOM 1284 N N . SER A 1 180 ? -0.522 2.753 -13.263 1.00 67.19 180 SER A N 1
ATOM 1285 C CA . SER A 1 180 ? -0.732 4.202 -13.194 1.00 67.19 180 SER A CA 1
ATOM 1286 C C . SER A 1 180 ? -1.896 4.587 -12.277 1.00 67.19 180 SER A C 1
ATOM 1288 O O . SER A 1 180 ? -2.807 3.788 -12.043 1.00 67.19 180 SER A O 1
ATOM 1290 N N . ALA A 1 181 ? -1.910 5.849 -11.849 1.00 62.78 181 ALA A N 1
ATOM 1291 C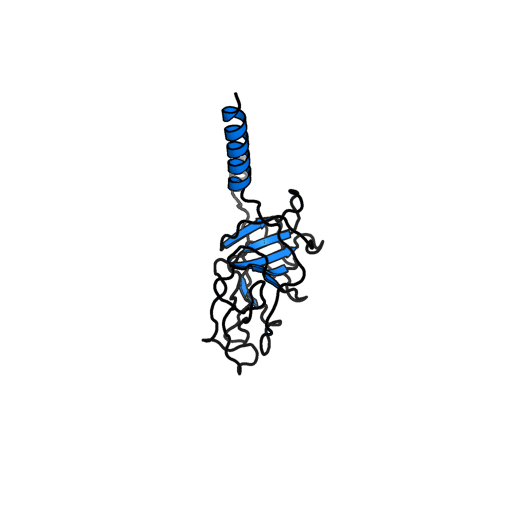 CA . ALA A 1 181 ? -2.929 6.438 -10.985 1.00 62.78 181 ALA A CA 1
ATOM 1292 C C . ALA A 1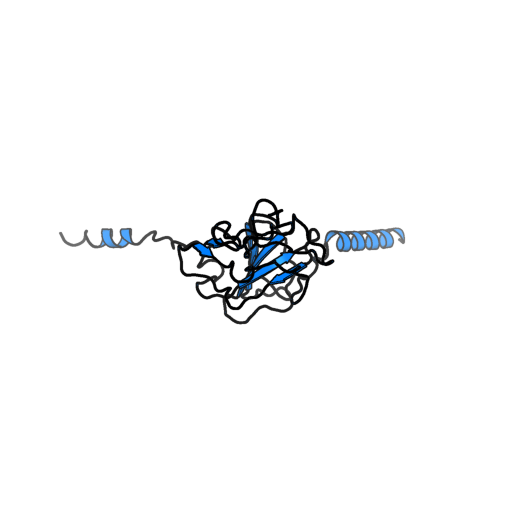 181 ? -4.355 6.227 -11.504 1.00 62.78 181 ALA A C 1
ATOM 1294 O O . ALA A 1 181 ? -4.763 6.842 -12.488 1.00 62.78 181 ALA A O 1
ATOM 1295 N N . THR A 1 182 ? -5.147 5.401 -10.819 1.00 64.81 182 THR A N 1
ATOM 1296 C CA . THR A 1 182 ? -6.603 5.356 -11.010 1.00 64.81 182 THR A CA 1
ATOM 1297 C C . THR A 1 182 ? -7.307 4.943 -9.718 1.00 64.81 182 THR A C 1
ATOM 1299 O O . THR A 1 182 ? -6.790 4.125 -8.973 1.00 64.81 182 THR A O 1
ATOM 1302 N N . GLY A 1 183 ? -8.500 5.488 -9.456 1.00 65.44 183 GLY A N 1
ATOM 1303 C CA . GLY A 1 183 ? -9.489 4.869 -8.558 1.00 65.44 183 GLY A CA 1
ATOM 1304 C C . GLY A 1 183 ? -9.647 5.445 -7.146 1.00 65.44 183 GLY A C 1
ATOM 1305 O O . GLY A 1 183 ? -10.712 5.254 -6.565 1.00 65.44 183 GLY A O 1
ATOM 1306 N N . LEU A 1 184 ? -8.670 6.187 -6.617 1.00 81.19 184 LEU A N 1
ATOM 1307 C CA . LEU A 1 184 ? -8.748 6.845 -5.305 1.00 81.19 184 LEU A CA 1
ATOM 1308 C C . LEU A 1 184 ? -8.248 8.289 -5.375 1.00 81.19 184 LEU A C 1
ATOM 1310 O O . LEU A 1 184 ? -7.660 8.713 -6.365 1.00 81.19 184 LEU A O 1
ATOM 1314 N N . THR A 1 185 ? -8.531 9.090 -4.352 1.00 83.62 185 THR A N 1
ATOM 1315 C CA . THR A 1 185 ? -7.958 10.433 -4.215 1.00 83.62 185 THR A CA 1
ATOM 1316 C C . THR A 1 185 ? -7.768 10.754 -2.742 1.00 83.62 185 THR A C 1
ATOM 1318 O O . THR A 1 185 ? -8.685 10.577 -1.942 1.00 83.62 185 THR A O 1
ATOM 1321 N N . PHE A 1 186 ? -6.588 11.256 -2.397 1.00 85.12 186 PHE A N 1
ATOM 1322 C CA . PHE A 1 186 ? -6.312 11.838 -1.090 1.00 85.12 186 PHE A CA 1
ATOM 1323 C C . PHE A 1 186 ? -6.344 13.356 -1.227 1.00 85.12 186 PHE A C 1
ATOM 1325 O O . PHE A 1 186 ? -5.821 13.913 -2.195 1.00 85.12 186 PHE A O 1
ATOM 1332 N N 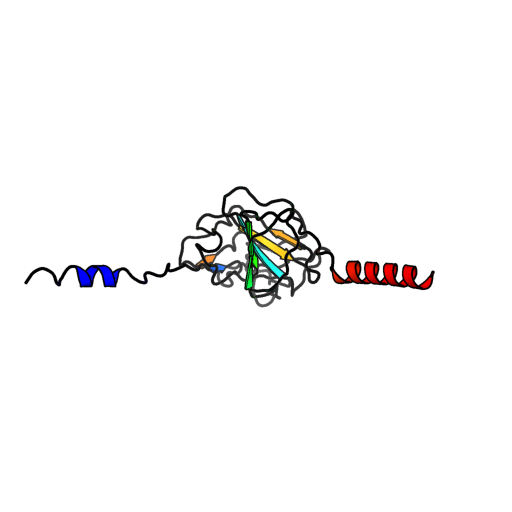. GLY A 1 187 ? -7.010 14.030 -0.290 1.00 79.56 187 GLY A N 1
ATOM 1333 C CA . GLY A 1 187 ? -7.023 15.485 -0.242 1.00 79.56 187 GLY A CA 1
ATOM 1334 C C . GLY A 1 187 ? -5.601 16.045 -0.172 1.00 79.56 187 GLY A C 1
ATOM 1335 O O . GLY A 1 187 ? -4.697 15.420 0.372 1.00 79.56 187 GLY A O 1
ATOM 1336 N N . VAL A 1 188 ? -5.402 17.246 -0.707 1.00 65.69 188 VAL A N 1
ATOM 1337 C CA . VAL A 1 188 ? -4.151 17.999 -0.534 1.00 65.69 188 VAL A CA 1
ATOM 1338 C C . VAL A 1 188 ? -4.231 18.741 0.795 1.00 65.69 188 VAL A C 1
ATOM 1340 O O . VAL A 1 188 ? -5.195 19.484 0.994 1.00 65.69 188 VAL A O 1
ATOM 1343 N N . VAL A 1 189 ? -3.249 18.577 1.691 1.00 58.75 189 VAL A N 1
ATOM 1344 C CA . VAL A 1 189 ? -3.150 19.413 2.902 1.00 58.75 189 VAL A CA 1
ATOM 1345 C C . VAL A 1 189 ? -2.932 20.858 2.439 1.00 58.75 189 VAL A C 1
ATOM 1347 O O . VAL A 1 189 ? -1.896 21.146 1.836 1.00 58.75 189 VAL A O 1
ATOM 1350 N N . PRO A 1 190 ? -3.838 21.818 2.699 1.00 53.91 190 PRO A N 1
ATOM 1351 C CA . PRO A 1 190 ? -3.509 23.215 2.477 1.00 53.91 190 PRO A CA 1
ATOM 1352 C C . PRO A 1 190 ? -2.494 23.611 3.546 1.00 53.91 190 PRO A C 1
ATOM 1354 O O . PRO A 1 190 ? -2.834 23.608 4.728 1.00 53.91 190 PRO A O 1
ATOM 1357 N N . GLU A 1 191 ? -1.264 23.959 3.162 1.00 54.06 191 GLU A N 1
ATOM 1358 C CA . GLU A 1 191 ? -0.261 24.437 4.114 1.00 54.06 191 GLU A CA 1
ATOM 1359 C C . GLU A 1 191 ? -0.819 25.640 4.907 1.00 54.06 191 GLU A C 1
ATOM 1361 O O . GLU A 1 191 ? -1.002 26.732 4.343 1.00 54.06 191 GLU A O 1
ATOM 1366 N N . PRO A 1 192 ? -1.079 25.508 6.224 1.00 56.94 192 PRO A N 1
ATOM 1367 C CA . PRO A 1 192 ? -1.696 26.583 7.006 1.00 56.94 192 PRO A CA 1
ATOM 1368 C C . PRO A 1 192 ? -0.803 27.835 7.078 1.00 56.94 192 PRO A C 1
ATOM 1370 O O . PRO A 1 192 ? -1.284 28.949 7.304 1.00 56.94 192 PRO A O 1
ATOM 1373 N N . SER A 1 193 ? 0.493 27.668 6.808 1.00 59.94 193 SER A N 1
ATOM 1374 C CA . SER A 1 193 ? 1.523 28.702 6.717 1.00 59.94 193 SER A CA 1
ATOM 1375 C C . SER A 1 193 ? 1.190 29.790 5.691 1.00 59.94 193 SER A C 1
ATOM 1377 O O . SER A 1 193 ? 1.337 30.980 5.979 1.00 59.94 193 SER A O 1
ATOM 1379 N N . VAL A 1 194 ? 0.712 29.405 4.502 1.00 60.00 194 VAL A N 1
ATOM 1380 C CA . VAL A 1 194 ? 0.464 30.337 3.389 1.00 60.00 194 VAL A CA 1
ATOM 1381 C C . VAL A 1 194 ? -0.803 31.154 3.642 1.00 60.00 194 VAL A C 1
ATOM 1383 O O . VAL A 1 194 ? -0.824 32.368 3.422 1.00 60.00 194 VAL A O 1
ATOM 1386 N N . ALA A 1 195 ? -1.840 30.515 4.190 1.00 62.47 195 ALA A N 1
ATOM 1387 C CA . ALA A 1 195 ? -3.079 31.184 4.575 1.00 62.47 195 ALA A CA 1
ATOM 1388 C C . ALA A 1 195 ? -2.857 32.186 5.722 1.00 62.47 195 ALA A C 1
ATOM 1390 O O . ALA A 1 195 ? -3.355 33.316 5.672 1.00 62.47 195 ALA A O 1
ATOM 1391 N N . LEU A 1 196 ? -2.054 31.815 6.727 1.00 70.12 196 LEU A N 1
ATOM 1392 C CA . LEU A 1 196 ? -1.716 32.694 7.846 1.00 70.12 196 LEU A CA 1
ATOM 1393 C C . LEU A 1 196 ? -0.836 33.873 7.408 1.00 70.12 196 LEU A C 1
ATOM 1395 O O . LEU A 1 196 ? -1.094 35.012 7.805 1.00 70.12 196 LEU A O 1
ATOM 1399 N N . LEU A 1 197 ? 0.172 33.638 6.561 1.00 71.12 197 LEU A N 1
ATOM 1400 C CA . LEU A 1 197 ? 1.035 34.703 6.047 1.00 71.12 197 LEU A CA 1
ATOM 1401 C C . LEU A 1 197 ? 0.261 35.668 5.136 1.00 71.12 197 LEU A C 1
ATOM 1403 O O . LEU A 1 197 ? 0.448 36.883 5.229 1.00 71.12 197 LEU A O 1
ATOM 1407 N N . GLY A 1 198 ? -0.664 35.153 4.322 1.00 74.19 198 GLY A N 1
ATOM 1408 C CA . GLY A 1 198 ? -1.588 35.968 3.532 1.00 74.19 198 GLY A CA 1
ATOM 1409 C C . GLY A 1 198 ? -2.487 36.849 4.406 1.00 74.19 198 GLY A C 1
ATOM 1410 O O . GLY A 1 198 ? -2.626 38.047 4.146 1.00 74.19 198 GLY A O 1
ATOM 1411 N N . ALA A 1 199 ? -3.033 36.297 5.494 1.00 74.12 199 ALA A N 1
ATOM 1412 C CA . ALA A 1 199 ? -3.848 37.046 6.449 1.00 74.12 199 ALA A CA 1
ATOM 1413 C C . ALA A 1 199 ? -3.041 38.131 7.188 1.00 74.12 199 ALA A C 1
ATOM 1415 O O . ALA A 1 199 ? -3.496 39.272 7.309 1.00 74.12 199 ALA A O 1
ATOM 1416 N N . LEU A 1 200 ? -1.818 37.821 7.629 1.00 75.31 200 LEU A N 1
ATOM 1417 C CA . LEU A 1 200 ? -0.920 38.794 8.260 1.00 75.31 200 LEU A CA 1
ATOM 1418 C C . LEU A 1 200 ? -0.483 39.894 7.282 1.00 75.31 200 LEU A C 1
ATOM 1420 O O . LEU A 1 200 ? -0.447 41.069 7.655 1.00 75.31 200 LEU A O 1
ATOM 1424 N N . GLY A 1 201 ? -0.222 39.545 6.020 1.00 76.00 201 GLY A N 1
ATOM 1425 C CA . GLY A 1 201 ? 0.075 40.502 4.955 1.00 76.00 201 GLY A CA 1
ATOM 1426 C C . GLY A 1 201 ? -1.088 41.463 4.689 1.00 76.00 201 GLY A C 1
ATOM 1427 O O . GLY A 1 201 ? -0.890 42.680 4.634 1.00 76.00 201 GLY A O 1
ATOM 1428 N N . ALA A 1 202 ? -2.319 40.949 4.613 1.00 75.25 202 ALA A N 1
ATOM 1429 C CA . ALA A 1 202 ? -3.525 41.760 4.440 1.00 75.25 202 ALA A CA 1
ATOM 1430 C C . ALA A 1 202 ? -3.775 42.705 5.632 1.00 75.25 202 ALA A C 1
ATOM 1432 O O . ALA A 1 202 ? -4.081 43.886 5.444 1.00 75.25 202 ALA A O 1
ATOM 1433 N N . LEU A 1 203 ? -3.577 42.225 6.865 1.00 74.56 203 LEU A N 1
ATOM 1434 C CA . LEU A 1 203 ? -3.674 43.047 8.077 1.00 74.56 203 LEU A CA 1
ATOM 1435 C C . LEU A 1 203 ? -2.575 44.122 8.143 1.00 74.56 203 LEU A C 1
ATOM 1437 O O . LEU A 1 203 ? -2.839 45.255 8.558 1.00 74.56 203 LEU A O 1
ATOM 1441 N N . GLY A 1 204 ? -1.362 43.812 7.680 1.00 76.44 204 GLY A N 1
ATOM 1442 C CA . GLY A 1 204 ? -0.264 44.773 7.557 1.00 76.44 204 GLY A CA 1
ATOM 1443 C C . GLY A 1 204 ? -0.576 45.916 6.583 1.00 76.44 204 GLY A C 1
ATOM 1444 O O . GLY A 1 204 ? -0.324 47.084 6.891 1.00 76.44 204 GLY A O 1
ATOM 1445 N N . LEU A 1 205 ? -1.201 45.608 5.441 1.00 74.81 205 LEU A N 1
ATOM 1446 C CA . LEU A 1 205 ? -1.635 46.606 4.455 1.00 74.81 205 LEU A CA 1
ATOM 1447 C C . LEU A 1 205 ? -2.773 47.497 4.976 1.00 74.81 205 LEU A C 1
ATOM 1449 O O . LEU A 1 205 ? -2.782 48.701 4.711 1.00 74.81 205 LEU A O 1
ATOM 1453 N N . LEU A 1 206 ? -3.700 46.937 5.759 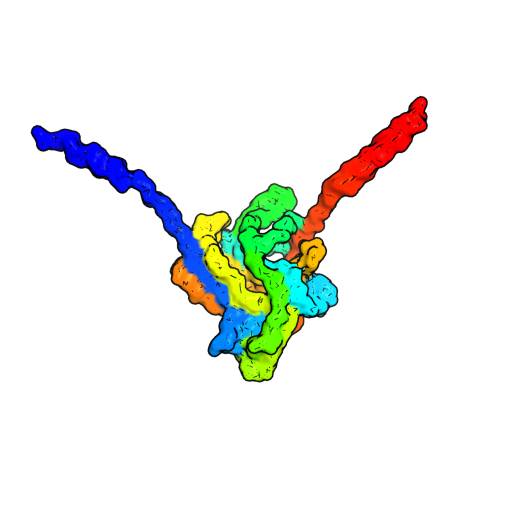1.00 73.25 206 LEU A N 1
ATOM 1454 C CA . LEU A 1 206 ? -4.774 47.701 6.403 1.00 73.25 206 LEU A CA 1
ATOM 1455 C C . LEU A 1 206 ? -4.239 48.674 7.465 1.00 73.25 206 LEU A C 1
ATOM 1457 O O . LEU A 1 206 ? -4.759 49.783 7.594 1.00 73.25 206 LEU A O 1
ATOM 1461 N N . ARG A 1 207 ? -3.171 48.307 8.185 1.00 68.06 207 ARG A N 1
ATOM 1462 C CA . ARG A 1 207 ? -2.553 49.163 9.211 1.00 68.06 207 ARG A CA 1
ATOM 1463 C C . ARG A 1 207 ? -1.738 50.324 8.632 1.00 68.06 207 ARG A C 1
ATOM 1465 O O . ARG A 1 207 ? -1.609 51.338 9.301 1.00 68.06 207 ARG A O 1
ATOM 1472 N N . ARG A 1 208 ? -1.234 50.215 7.395 1.00 66.81 208 ARG A N 1
ATOM 1473 C CA . ARG A 1 208 ? -0.482 51.293 6.716 1.00 66.81 208 ARG A CA 1
ATOM 1474 C C . ARG A 1 208 ? -1.375 52.410 6.150 1.00 66.81 208 ARG A C 1
ATOM 1476 O O . ARG A 1 208 ? -0.864 53.455 5.763 1.00 66.81 208 ARG A O 1
ATOM 1483 N N . ARG A 1 209 ? -2.694 52.194 6.057 1.00 57.97 209 ARG A N 1
ATOM 1484 C CA . ARG A 1 209 ? -3.662 53.175 5.519 1.00 57.97 209 ARG A CA 1
ATOM 1485 C C . ARG A 1 209 ? -4.354 54.029 6.593 1.00 57.97 209 ARG A C 1
ATOM 1487 O O . ARG A 1 209 ? -5.261 54.782 6.246 1.00 57.97 209 ARG A O 1
ATOM 1494 N N . ARG A 1 210 ? -3.956 53.910 7.862 1.00 57.00 210 ARG A N 1
ATOM 1495 C CA . ARG A 1 210 ? -4.307 54.841 8.947 1.00 57.00 210 ARG A CA 1
ATOM 1496 C C . ARG A 1 210 ? -3.065 55.616 9.356 1.00 57.00 210 ARG A C 1
ATOM 1498 O O . ARG A 1 210 ? -3.244 56.779 9.763 1.00 57.00 210 ARG A O 1
#

pLDDT: mean 82.21, std 14.32, range [47.25, 97.56]

Sequence (210 aa):
MKKKIILSLVAAFGFASPAFATVTLNFNNAFAGGVTSNFADASGTVSNGLYWGIIIDTDGSGLSTTYDSVDLTAGTEVVLTTGGTATTNVLVLSSDLTTDTSLYSEGDFVTTGGDGGITGITDLVLGELGISQGDSFSIVWFDSDGVQAGILTDASFILPADGSASDYDDPFVGTDPVRSATGLTFGVVPEPSVALLGALGALGLLRRRR

Foldseek 3Di:
DPPPPVVVVVVVPPDPDDDWFFEKEWQDDLPQFAWAAQEAFQVLHFAWPWKKWKKWQLPPPDDDQEWEADDGDAQDKDQTHDPNHGDLIITGIHNGIWAAQQVGGHQQNPHGHGGRTDTIHGGHTDPPSSHHFFIAMKMWIHDPLRWTFAIGHDPPRTHHDGPYYDYPNVQGRDPHDNTGHDRHGYHDPDPVVVVVVVVVVVVVVVVVVD

Organism: NCBI:txid454153